Protein AF-A0A2E5WZL3-F1 (afdb_monomer)

Sequence (261 aa):
MKILILALFLTTYTFAGRDGNGGNEIALRFTQIAANSLNFLSSPGKNPTNIDLEKLEEAIQKTQVYVVGYKLCADDSDRECPDEAGFVAKNYPLKGEILINEGKWQKLSLEDKIRIVLHEYFGIIGLEEGKYNLSSNIIIALEHKEGEQYACQLSLIKNSYPTRVLGSEGFIVHNSSVKSMGKSSQIENSNYDVVFRMVTAKNYLRGTVEISEVDRDLPFLYVKSKKEILFENVTFFNGEPIGVKVFKKDDKLLQISCVHI

Mean predicted aligned error: 16.91 Å

Radius of gyration: 27.7 Å; Cα contacts (8 Å, |Δi|>4): 470; chains: 1; bounding box: 99×39×74 Å

Secondary structure (DSSP, 8-state):
---------------TT---TTT-HHHHHHHHHHHHHHHHHTSTT--TT---HHHHHHHHHHPEEEEESS-B-SSTT-S---TTTSBSEEEEGGGTEEEEEHHHHTTS-HHHHHHHHHHHHHHHTTS--SS-HHHHHHHHHHHTTS--EEEEEEEEEE-SSSPEEEEEEEEEEETTS-EEEEEEEEPTTSS-EEEEEEEEETTEEEEEEEEEEEESSSSS-EEEEEEEEEEEEEEEEESS--EEEEEEETTEEEEEEEEE-

Solvent-accessible surface area (backbone atoms only — not comparable to full-atom values): 14780 Å² total; per-residue (Å²): 137,84,84,80,81,78,78,77,79,77,76,77,78,74,74,87,71,66,47,36,66,88,77,30,70,66,31,39,50,48,55,48,51,44,53,55,50,48,59,50,36,71,36,91,93,48,49,93,75,73,67,63,59,67,60,50,50,50,48,65,73,64,41,46,34,29,45,35,93,59,69,42,35,89,50,87,86,45,75,75,63,55,85,86,65,34,42,46,59,51,60,38,57,96,74,36,35,34,43,31,21,50,80,55,51,73,74,48,54,73,66,57,49,51,31,50,42,43,35,38,55,29,36,54,72,70,75,36,75,102,55,71,63,66,27,48,53,49,43,56,56,52,50,61,56,44,39,61,30,20,50,31,38,40,36,38,30,38,67,46,92,79,70,41,78,49,26,62,52,76,49,78,45,43,51,56,45,78,43,79,47,71,50,73,21,69,26,85,99,52,84,36,22,37,34,40,39,34,41,36,29,66,46,29,36,33,30,32,36,30,40,25,28,63,46,80,92,49,100,53,91,40,74,77,45,82,74,45,80,77,41,77,74,40,72,75,25,87,34,76,66,66,49,76,46,78,46,79,56,93,55,34,33,42,37,40,40,22,40,81,99

Nearest PDB structures (foldseek):
  4qhi-assembly1_B  TM=6.688E-01  e=1.618E-02  Methanocaldococcus jannaschii DSM 2661
  7uig-assembly1_n  TM=7.016E-01  e=8.568E-01  Saccharomyces cerevisiae
  7uio-assembly1_Bn  TM=3.968E-01  e=8.089E-01  Saccharomyces cerevisiae S288C
  6g90-assembly1_P  TM=2.853E-01  e=3.408E+00  Saccharomyces cerevisiae
  5zwo-assembly1_3  TM=2.328E-01  e=3.408E+00  Saccharomyces cerevisiae S288C

Foldseek 3Di:
DDDDPPPPPPPPPPPPFWDKCPPDPLNVVLLVLLVVLLVQCPPPPLVPDPPPSVLLVVLSVQAIETEGQFFAAPDPVDRPPDPVRGDQKAADLVVSYIYGHPVVQVPDDPLVSSQVSVQRSCVNVVNHDDDSDVSVVSSVSVVVVLDLKKWKKKWKWQQDVVIDTQFMDIDIDGLADFDWDWDWGHGPPDQWTFIWIWTHYNQWIWTWTFIFRFDPVDPGTHGPGTDGTDGHGDTCTRGPQAAKDWDDDDRMIMIMHIDGD

Structure (mmCIF, N/CA/C/O backbone):
data_AF-A0A2E5WZL3-F1
#
_entry.id   AF-A0A2E5WZL3-F1
#
loop_
_atom_site.group_PDB
_atom_site.id
_atom_site.type_symbol
_atom_site.label_atom_id
_atom_site.label_alt_id
_atom_site.label_comp_id
_atom_site.label_asym_id
_atom_site.label_entity_id
_atom_site.label_seq_id
_atom_site.pdbx_PDB_ins_code
_atom_site.Cartn_x
_atom_site.Cartn_y
_atom_site.Cartn_z
_atom_site.occupancy
_atom_site.B_iso_or_equiv
_atom_site.auth_seq_id
_atom_site.auth_comp_id
_atom_site.auth_asym_id
_atom_site.auth_atom_id
_atom_site.pdbx_PDB_model_num
ATOM 1 N N . MET A 1 1 ? 71.647 7.894 -15.310 1.00 40.38 1 MET A N 1
ATOM 2 C CA . MET A 1 1 ? 70.547 7.227 -16.035 1.00 40.38 1 MET A CA 1
ATOM 3 C C . MET A 1 1 ? 69.255 7.523 -15.276 1.00 40.38 1 MET A C 1
ATOM 5 O O . MET A 1 1 ? 69.057 6.965 -14.208 1.00 40.38 1 MET A O 1
ATOM 9 N N . LYS A 1 2 ? 68.474 8.523 -15.710 1.00 36.19 2 LYS A N 1
ATOM 10 C CA . LYS A 1 2 ? 67.237 8.952 -15.029 1.00 36.19 2 LYS A CA 1
ATOM 11 C C . LYS A 1 2 ? 66.064 8.190 -15.647 1.00 36.19 2 LYS A C 1
ATOM 13 O O . LYS A 1 2 ? 65.766 8.400 -16.817 1.00 36.19 2 LYS A O 1
ATOM 18 N N . ILE A 1 3 ? 65.449 7.292 -14.883 1.00 46.50 3 ILE A N 1
ATOM 19 C CA . ILE A 1 3 ? 64.230 6.587 -15.291 1.00 46.50 3 ILE A CA 1
ATOM 20 C C . ILE A 1 3 ? 63.066 7.560 -15.093 1.00 46.50 3 ILE A C 1
ATOM 22 O O . ILE A 1 3 ? 62.735 7.924 -13.967 1.00 46.50 3 ILE A O 1
ATOM 26 N N . LEU A 1 4 ? 62.501 8.031 -16.203 1.00 44.09 4 LEU A N 1
ATOM 27 C CA . LEU A 1 4 ? 61.291 8.843 -16.231 1.00 44.09 4 LEU A CA 1
ATOM 28 C C . LEU A 1 4 ? 60.096 7.882 -16.133 1.00 44.09 4 LEU A C 1
ATOM 30 O O . LEU A 1 4 ? 59.777 7.190 -17.096 1.00 44.09 4 LEU A O 1
ATOM 34 N N . ILE A 1 5 ? 59.474 7.791 -14.958 1.00 53.31 5 ILE A N 1
ATOM 35 C CA . ILE A 1 5 ? 58.238 7.022 -14.773 1.00 53.31 5 ILE A CA 1
ATOM 36 C C . ILE A 1 5 ? 57.095 7.877 -15.326 1.00 53.31 5 ILE A C 1
ATOM 38 O O . ILE A 1 5 ? 56.650 8.832 -14.692 1.00 53.31 5 ILE A O 1
ATOM 42 N N . LEU A 1 6 ? 56.664 7.555 -16.545 1.00 43.97 6 LEU A N 1
ATOM 43 C CA . LEU A 1 6 ? 55.480 8.128 -17.172 1.00 43.97 6 LEU A CA 1
ATOM 44 C C . LEU A 1 6 ? 54.245 7.540 -16.472 1.00 43.97 6 LEU A C 1
ATOM 46 O O . LEU A 1 6 ? 53.806 6.436 -16.787 1.00 43.97 6 LEU A O 1
ATOM 50 N N . ALA A 1 7 ? 53.715 8.255 -15.482 1.00 50.75 7 ALA A N 1
ATOM 51 C CA . ALA A 1 7 ? 52.438 7.917 -14.871 1.00 50.75 7 ALA A CA 1
ATOM 52 C C . ALA A 1 7 ? 51.322 8.178 -15.895 1.00 50.75 7 ALA A C 1
ATOM 54 O O . ALA A 1 7 ? 50.900 9.319 -16.090 1.00 50.75 7 ALA A O 1
ATOM 55 N N . LEU A 1 8 ? 50.858 7.121 -16.569 1.00 41.38 8 LEU A N 1
ATOM 56 C CA . LEU A 1 8 ? 49.571 7.142 -17.254 1.00 41.38 8 LEU A CA 1
ATOM 57 C C . LEU A 1 8 ? 48.490 7.340 -16.186 1.00 41.38 8 LEU A C 1
ATOM 59 O O . LEU A 1 8 ? 48.068 6.393 -15.523 1.00 41.38 8 LEU A O 1
ATOM 63 N N . PHE A 1 9 ? 48.037 8.579 -16.023 1.00 39.81 9 PHE A N 1
ATOM 64 C CA . PHE A 1 9 ? 46.734 8.844 -15.436 1.00 39.81 9 PHE A CA 1
ATOM 65 C C . PHE A 1 9 ? 45.688 8.289 -16.404 1.00 39.81 9 PHE A C 1
ATOM 67 O O . PHE A 1 9 ? 45.295 8.945 -17.365 1.00 39.81 9 PHE A O 1
ATOM 74 N N . LEU A 1 10 ? 45.272 7.043 -16.172 1.00 37.03 10 LEU A N 1
ATOM 75 C CA . LEU A 1 10 ? 44.036 6.509 -16.726 1.00 37.03 10 LEU A CA 1
ATOM 76 C C . LEU A 1 10 ? 42.897 7.323 -16.111 1.00 37.03 10 LEU A C 1
ATOM 78 O O . LEU A 1 10 ? 42.416 7.029 -15.020 1.00 37.03 10 LEU A O 1
ATOM 82 N N . THR A 1 11 ? 42.502 8.395 -16.793 1.00 39.25 11 THR A N 1
ATOM 83 C CA . THR A 1 11 ? 41.263 9.104 -16.502 1.00 39.25 11 THR A CA 1
ATOM 84 C C . THR A 1 11 ? 40.119 8.144 -16.792 1.00 39.25 11 THR A C 1
ATOM 86 O O . THR A 1 11 ? 39.722 7.953 -17.942 1.00 39.25 11 THR A O 1
ATOM 89 N N . THR A 1 12 ? 39.600 7.494 -15.754 1.00 37.25 12 THR A N 1
ATOM 90 C CA . THR A 1 12 ? 38.301 6.837 -15.829 1.00 37.25 12 THR A CA 1
ATOM 91 C C . THR A 1 12 ? 37.271 7.940 -16.030 1.00 37.25 12 THR A C 1
ATOM 93 O O . THR A 1 12 ? 36.942 8.663 -15.092 1.00 37.25 12 THR A O 1
ATOM 96 N N . TYR A 1 13 ? 36.803 8.117 -17.264 1.00 38.44 13 TYR A N 1
ATOM 97 C CA . TYR A 1 13 ? 35.616 8.914 -17.537 1.00 38.44 13 TYR A CA 1
ATOM 98 C C . TYR A 1 13 ? 34.439 8.225 -16.843 1.00 38.44 13 TYR A C 1
ATOM 100 O O . TYR A 1 13 ? 33.899 7.241 -17.345 1.00 38.44 13 TYR A O 1
ATOM 108 N N . THR A 1 14 ? 34.059 8.705 -15.663 1.00 33.84 14 THR A N 1
ATOM 109 C CA . THR A 1 14 ? 32.753 8.392 -15.096 1.00 33.84 14 THR A CA 1
ATOM 110 C C . THR A 1 14 ? 31.726 9.155 -15.926 1.00 33.84 14 THR A C 1
ATOM 112 O O . THR A 1 14 ? 31.612 10.377 -15.847 1.00 33.84 14 THR A O 1
ATOM 115 N N . PHE A 1 15 ? 31.001 8.442 -16.789 1.00 39.44 15 PHE A N 1
ATOM 116 C CA . PHE A 1 15 ? 29.788 8.975 -17.401 1.00 39.44 15 PHE A CA 1
ATOM 117 C C . PHE A 1 15 ? 28.762 9.182 -16.281 1.00 39.44 15 PHE A C 1
ATOM 119 O O . PHE A 1 15 ? 28.063 8.253 -15.885 1.00 39.44 15 PHE A O 1
ATOM 126 N N . ALA A 1 16 ? 28.695 10.399 -15.743 1.00 40.66 16 ALA A N 1
ATOM 127 C CA . ALA A 1 16 ? 27.576 10.834 -14.921 1.00 40.66 16 ALA A CA 1
ATOM 128 C C . ALA A 1 16 ? 26.321 10.818 -15.808 1.00 40.66 16 ALA A C 1
ATOM 130 O O . ALA A 1 16 ? 26.173 11.667 -16.687 1.00 40.66 16 ALA A O 1
ATOM 131 N N . GLY A 1 17 ? 25.460 9.809 -15.653 1.00 40.22 17 GLY A N 1
ATOM 132 C CA . GLY A 1 17 ? 24.224 9.731 -16.439 1.00 40.22 17 GLY A CA 1
ATOM 133 C C . GLY A 1 17 ? 23.535 8.372 -16.548 1.00 40.22 17 GLY A C 1
ATOM 134 O O . GLY A 1 17 ? 22.462 8.316 -17.142 1.00 40.22 17 GLY A O 1
ATOM 135 N N . ARG A 1 18 ? 24.098 7.284 -16.010 1.00 44.09 18 ARG A N 1
ATOM 136 C CA . ARG A 1 18 ? 23.421 5.977 -15.956 1.00 44.09 18 ARG A CA 1
ATOM 137 C C . ARG A 1 18 ? 23.767 5.248 -14.662 1.00 44.09 18 ARG A C 1
ATOM 139 O O . ARG A 1 18 ? 24.598 4.344 -14.655 1.00 44.09 18 ARG A O 1
ATOM 146 N N . ASP A 1 19 ? 23.094 5.618 -13.581 1.00 48.12 19 ASP A N 1
ATOM 147 C CA . ASP A 1 19 ? 23.117 4.800 -12.372 1.00 48.12 19 ASP A CA 1
ATOM 148 C C . ASP A 1 19 ? 22.070 3.691 -12.525 1.00 48.12 19 ASP A C 1
ATOM 150 O O . ASP A 1 19 ? 20.868 3.950 -12.612 1.00 48.12 19 ASP A O 1
ATOM 154 N N . GLY A 1 20 ? 22.549 2.452 -12.650 1.00 50.09 20 GLY A N 1
ATOM 155 C CA . GLY A 1 20 ? 21.712 1.252 -12.668 1.00 50.09 20 GLY A CA 1
ATOM 156 C C . GLY A 1 20 ? 21.352 0.756 -11.261 1.00 50.09 20 GLY A C 1
ATOM 157 O O . GLY A 1 20 ? 21.622 1.418 -10.253 1.00 50.09 20 GLY A O 1
ATOM 158 N N . ASN A 1 21 ? 20.818 -0.469 -11.193 1.00 47.19 21 ASN A N 1
ATOM 159 C CA . ASN A 1 21 ? 20.310 -1.153 -9.988 1.00 47.19 21 ASN A CA 1
ATOM 160 C C . ASN A 1 21 ? 21.272 -1.230 -8.771 1.00 47.19 21 ASN A C 1
ATOM 162 O O . ASN A 1 21 ? 20.843 -1.626 -7.691 1.00 47.19 21 ASN A O 1
ATOM 166 N N . GLY A 1 22 ? 22.553 -0.865 -8.911 1.00 46.72 22 GLY A N 1
ATOM 167 C CA . GLY A 1 22 ? 23.574 -0.945 -7.854 1.00 46.72 22 GLY A CA 1
ATOM 168 C C . GLY A 1 22 ? 23.933 0.366 -7.139 1.00 46.72 22 GLY A C 1
ATOM 169 O O . GLY A 1 22 ? 24.765 0.326 -6.237 1.00 46.72 22 GLY A O 1
ATOM 170 N N . GLY A 1 23 ? 23.353 1.513 -7.516 1.00 58.97 23 GLY A N 1
ATOM 171 C CA . GLY A 1 23 ? 23.739 2.814 -6.935 1.00 58.97 23 GLY A CA 1
ATOM 172 C C . GLY A 1 23 ? 22.645 3.879 -6.844 1.00 58.97 23 GLY A C 1
ATOM 173 O O . GLY A 1 23 ? 22.880 4.922 -6.242 1.00 58.97 23 GLY A O 1
ATOM 174 N N . ASN A 1 24 ? 21.453 3.629 -7.398 1.00 76.88 24 ASN A N 1
ATOM 175 C CA . ASN A 1 24 ? 20.358 4.598 -7.416 1.00 76.88 24 ASN A CA 1
ATOM 176 C C . ASN A 1 24 ? 19.141 4.112 -6.610 1.00 76.88 24 ASN A C 1
ATOM 178 O O . ASN A 1 24 ? 18.578 3.053 -6.894 1.00 76.88 24 ASN A O 1
ATOM 182 N N . GLU A 1 25 ? 18.706 4.908 -5.627 1.00 74.31 25 GLU A N 1
ATOM 183 C CA . GLU A 1 25 ? 17.570 4.590 -4.749 1.00 74.31 25 GLU A CA 1
ATOM 184 C C . GLU A 1 25 ? 16.252 4.412 -5.521 1.00 74.31 25 GLU A C 1
ATOM 186 O O . GLU A 1 25 ? 15.458 3.529 -5.193 1.00 74.31 25 GLU A O 1
ATOM 191 N N . ILE A 1 26 ? 16.019 5.203 -6.575 1.00 79.06 26 ILE A N 1
ATOM 192 C CA . ILE A 1 26 ? 14.799 5.121 -7.388 1.00 79.06 26 ILE A CA 1
ATOM 193 C C . ILE A 1 26 ? 14.770 3.810 -8.172 1.00 79.06 26 ILE A C 1
ATOM 195 O O . ILE A 1 26 ? 13.750 3.124 -8.142 1.00 79.06 26 ILE A O 1
ATOM 199 N N . ALA A 1 27 ? 15.879 3.428 -8.815 1.00 75.25 27 ALA A N 1
ATOM 200 C CA . ALA A 1 27 ? 15.974 2.152 -9.529 1.00 75.25 27 ALA A CA 1
ATOM 201 C C . ALA A 1 27 ? 15.776 0.962 -8.575 1.00 75.25 27 ALA A C 1
ATOM 203 O O . ALA A 1 27 ? 14.971 0.071 -8.848 1.00 75.25 27 ALA A O 1
ATOM 204 N N . LEU A 1 28 ? 16.425 0.994 -7.403 1.00 70.94 28 LEU A N 1
ATOM 205 C CA . LEU A 1 28 ? 16.250 -0.029 -6.371 1.00 70.94 28 LEU A CA 1
ATOM 206 C C . LEU A 1 28 ? 14.789 -0.124 -5.917 1.00 70.94 28 LEU A C 1
ATOM 208 O O . LEU A 1 28 ? 14.229 -1.218 -5.821 1.00 70.94 28 LEU A O 1
ATOM 212 N N . ARG A 1 29 ? 14.151 1.022 -5.654 1.00 74.56 29 ARG A N 1
ATOM 213 C CA . ARG A 1 29 ? 12.756 1.069 -5.217 1.00 74.56 29 ARG A CA 1
ATOM 214 C C . ARG A 1 29 ? 11.801 0.565 -6.296 1.00 74.56 29 ARG A C 1
ATOM 216 O O . ARG A 1 29 ? 10.845 -0.129 -5.960 1.00 74.56 29 ARG A O 1
ATOM 223 N N . PHE A 1 30 ? 12.058 0.885 -7.561 1.00 84.12 30 PHE A N 1
ATOM 224 C CA . PHE A 1 30 ? 11.284 0.411 -8.708 1.00 84.12 30 PHE A CA 1
ATOM 225 C C . PHE A 1 30 ? 11.308 -1.122 -8.788 1.00 84.12 30 PHE A C 1
ATOM 227 O O . PHE A 1 30 ? 10.259 -1.766 -8.803 1.00 84.12 30 PHE A O 1
ATOM 234 N N . THR A 1 31 ? 12.500 -1.718 -8.718 1.00 80.75 31 THR A N 1
ATOM 235 C CA . THR A 1 31 ? 12.687 -3.178 -8.728 1.00 80.75 31 THR A CA 1
ATOM 236 C C . THR A 1 31 ? 12.082 -3.841 -7.486 1.00 80.75 31 THR A C 1
ATOM 238 O O . THR A 1 31 ? 11.450 -4.893 -7.582 1.00 80.75 31 THR A O 1
ATOM 241 N N . GLN A 1 32 ? 12.177 -3.200 -6.315 1.00 78.62 32 GLN A N 1
ATOM 242 C CA . GLN A 1 32 ? 11.554 -3.700 -5.087 1.00 78.62 32 GLN A CA 1
ATOM 243 C C . GLN A 1 32 ? 10.020 -3.726 -5.174 1.00 78.62 32 GLN A C 1
ATOM 245 O O . GLN A 1 32 ? 9.393 -4.675 -4.700 1.00 78.62 32 GLN A O 1
ATOM 250 N N . ILE A 1 33 ? 9.400 -2.702 -5.771 1.00 80.88 33 ILE A N 1
ATOM 251 C CA . ILE A 1 33 ? 7.950 -2.680 -6.004 1.00 80.88 33 ILE A CA 1
ATOM 252 C C . ILE A 1 33 ? 7.539 -3.849 -6.908 1.00 80.88 33 ILE A C 1
ATOM 254 O O . ILE A 1 33 ? 6.555 -4.529 -6.606 1.00 80.88 33 ILE A O 1
ATOM 258 N N . ALA A 1 34 ? 8.308 -4.128 -7.963 1.00 81.62 34 ALA A N 1
ATOM 259 C CA . ALA A 1 34 ? 8.036 -5.241 -8.867 1.00 81.62 34 ALA A CA 1
ATOM 260 C C . ALA A 1 34 ? 8.121 -6.595 -8.147 1.00 81.62 34 ALA A C 1
ATOM 262 O O . ALA A 1 34 ? 7.176 -7.379 -8.206 1.00 81.62 34 ALA A O 1
ATOM 263 N N . ALA A 1 35 ? 9.191 -6.831 -7.381 1.00 77.19 35 ALA A N 1
ATOM 264 C CA . ALA A 1 35 ? 9.373 -8.062 -6.609 1.00 77.19 35 ALA A CA 1
ATOM 265 C C . ALA A 1 35 ? 8.254 -8.280 -5.574 1.00 77.19 35 ALA A C 1
ATOM 267 O O . ALA A 1 35 ? 7.714 -9.378 -5.442 1.00 77.19 35 ALA A O 1
ATOM 268 N N . ASN A 1 36 ? 7.849 -7.220 -4.869 1.00 78.00 36 ASN A N 1
ATOM 269 C CA . ASN A 1 36 ? 6.732 -7.293 -3.927 1.00 78.00 36 ASN A CA 1
ATOM 270 C C . ASN A 1 36 ? 5.407 -7.618 -4.631 1.00 78.00 36 ASN A C 1
ATOM 272 O O . ASN A 1 36 ? 4.592 -8.369 -4.093 1.00 78.00 36 ASN A O 1
ATOM 276 N N . SER A 1 37 ? 5.200 -7.072 -5.829 1.00 78.94 37 SER A N 1
ATOM 277 C CA . SER A 1 37 ? 3.994 -7.326 -6.616 1.00 78.94 37 SER A CA 1
ATOM 278 C C . SER A 1 37 ? 3.967 -8.755 -7.164 1.00 78.94 37 SER A C 1
ATOM 280 O O . SER A 1 37 ? 2.929 -9.406 -7.094 1.00 78.94 37 SER A O 1
ATOM 282 N N . LEU A 1 38 ? 5.107 -9.286 -7.617 1.00 82.44 38 LEU A N 1
ATOM 283 C CA . LEU A 1 38 ? 5.250 -10.695 -7.992 1.00 82.44 38 LEU A CA 1
ATOM 284 C C . LEU A 1 38 ? 4.900 -11.617 -6.817 1.00 82.44 38 LEU A C 1
ATOM 286 O O . LEU A 1 38 ? 4.053 -12.490 -6.967 1.00 82.44 38 LEU A O 1
ATOM 290 N N . ASN A 1 39 ? 5.470 -11.379 -5.631 1.00 79.00 39 ASN A N 1
ATOM 291 C CA . ASN A 1 39 ? 5.159 -12.166 -4.430 1.00 79.00 39 ASN A CA 1
ATOM 292 C C . ASN A 1 39 ? 3.655 -12.182 -4.114 1.00 79.00 39 ASN A C 1
ATOM 294 O O . ASN A 1 39 ? 3.101 -13.209 -3.710 1.00 79.00 39 ASN A O 1
ATOM 298 N N . PHE A 1 40 ? 2.977 -11.049 -4.311 1.00 77.06 40 PHE A N 1
ATOM 299 C CA . PHE A 1 40 ? 1.527 -10.977 -4.173 1.00 77.06 40 PHE A CA 1
ATOM 300 C C . PHE A 1 40 ? 0.806 -11.835 -5.221 1.00 77.06 40 PHE A C 1
ATOM 302 O O . PHE A 1 40 ? -0.056 -12.629 -4.846 1.00 77.06 40 PHE A O 1
ATOM 309 N N . LEU A 1 41 ? 1.160 -11.709 -6.502 1.00 79.50 41 LEU A N 1
ATOM 310 C CA . LEU A 1 41 ? 0.524 -12.446 -7.601 1.00 79.50 41 LEU A CA 1
ATOM 311 C C . LEU A 1 41 ? 0.754 -13.963 -7.506 1.00 79.50 41 LEU A C 1
ATOM 313 O O . LEU A 1 41 ? -0.133 -14.735 -7.864 1.00 79.50 41 LEU A O 1
ATOM 317 N N . SER A 1 42 ? 1.897 -14.388 -6.961 1.00 80.62 42 SER A N 1
ATOM 318 C CA . SER A 1 42 ? 2.229 -15.795 -6.694 1.00 80.62 42 SER A CA 1
ATOM 319 C C . SER A 1 42 ? 1.418 -16.421 -5.559 1.00 80.62 42 SER A C 1
ATOM 321 O O . SER A 1 42 ? 1.440 -17.638 -5.381 1.00 80.62 42 SER A O 1
ATOM 323 N N . SER A 1 43 ? 0.684 -15.621 -4.780 1.00 77.75 43 SER A N 1
ATOM 324 C CA . SER A 1 43 ? -0.183 -16.149 -3.728 1.00 77.75 43 SER A CA 1
ATOM 325 C C . SER A 1 43 ? -1.421 -16.849 -4.323 1.00 77.75 43 SER A C 1
ATOM 327 O O . SER A 1 43 ? -1.993 -16.359 -5.303 1.00 77.75 43 SER A O 1
ATOM 329 N N . PRO A 1 44 ? -1.908 -17.955 -3.722 1.00 74.50 44 PRO A N 1
ATOM 330 C CA . PRO A 1 44 ? -3.085 -18.669 -4.216 1.00 74.50 44 PRO A CA 1
ATOM 331 C C . PRO A 1 44 ? -4.294 -17.749 -4.439 1.00 74.50 44 PRO A C 1
ATOM 333 O O . PRO A 1 44 ? -4.678 -16.979 -3.557 1.00 74.50 44 PRO A O 1
ATOM 336 N N . GLY A 1 45 ? -4.892 -17.821 -5.633 1.00 70.38 45 GLY A N 1
ATOM 337 C CA . GLY A 1 45 ? -6.071 -17.030 -6.006 1.00 70.38 45 GLY A CA 1
ATOM 338 C C . GLY A 1 45 ? -5.816 -15.534 -6.234 1.00 70.38 45 GLY A C 1
ATOM 339 O O . GLY A 1 45 ? -6.778 -14.774 -6.328 1.00 70.38 45 GLY A O 1
ATOM 340 N N . LYS A 1 46 ? -4.551 -15.090 -6.304 1.00 72.12 46 LYS A N 1
ATOM 341 C CA . LYS A 1 46 ? -4.177 -13.676 -6.508 1.00 72.12 46 LYS A CA 1
ATOM 342 C C . LYS A 1 46 ? -3.617 -13.359 -7.890 1.00 72.12 46 LYS A C 1
ATOM 344 O O . LYS A 1 46 ? -3.315 -12.201 -8.146 1.00 72.12 46 LYS A O 1
ATOM 349 N N . ASN A 1 47 ? -3.540 -14.340 -8.783 1.00 77.12 47 ASN A N 1
ATOM 350 C CA . ASN A 1 47 ? -3.220 -14.142 -10.192 1.00 77.12 47 ASN A CA 1
ATOM 351 C C . ASN A 1 47 ? -4.530 -14.020 -11.003 1.00 77.12 47 ASN A C 1
ATOM 353 O O . ASN A 1 47 ? -5.089 -15.047 -11.391 1.00 77.12 47 ASN A O 1
ATOM 357 N N . PRO A 1 48 ? -5.068 -12.803 -11.225 1.00 64.75 48 PRO A N 1
ATOM 358 C CA . PRO A 1 48 ? -6.414 -12.616 -11.775 1.00 64.75 48 PRO A CA 1
ATOM 359 C C . PRO A 1 48 ? -6.551 -13.038 -13.245 1.00 64.75 48 PRO A C 1
ATOM 361 O O . PRO A 1 48 ? -7.669 -13.164 -13.738 1.00 64.75 48 PRO A O 1
ATOM 364 N N . THR A 1 49 ? -5.437 -13.244 -13.950 1.00 65.00 49 THR A N 1
ATOM 365 C CA . THR A 1 49 ? -5.405 -13.389 -15.414 1.00 65.00 49 THR A CA 1
ATOM 366 C C . THR A 1 49 ? -4.504 -14.522 -15.906 1.00 65.00 49 THR A C 1
ATOM 368 O O . THR A 1 49 ? -4.199 -14.569 -17.094 1.00 65.00 49 THR A O 1
ATOM 371 N N . ASN A 1 50 ? -4.088 -15.450 -15.033 1.00 69.38 50 ASN A N 1
ATOM 372 C CA . ASN A 1 50 ? -3.080 -16.471 -15.362 1.00 69.38 50 ASN A CA 1
ATOM 373 C C . ASN A 1 50 ? -1.823 -15.854 -16.000 1.00 69.38 50 ASN A C 1
ATOM 375 O O . ASN A 1 50 ? -1.288 -16.364 -16.982 1.00 69.38 50 ASN A O 1
ATOM 379 N N . ILE A 1 51 ? -1.366 -14.736 -15.433 1.00 83.00 51 ILE A N 1
ATOM 380 C CA . ILE A 1 51 ? -0.069 -14.140 -15.747 1.00 83.00 51 ILE A CA 1
ATOM 381 C C . ILE A 1 51 ? 0.985 -15.237 -15.617 1.00 83.00 51 ILE A C 1
ATOM 383 O O . ILE A 1 51 ? 0.991 -15.973 -14.628 1.00 83.00 51 ILE A O 1
ATOM 387 N N . ASP A 1 52 ? 1.860 -15.339 -16.611 1.00 89.56 52 ASP A N 1
ATOM 388 C CA . ASP A 1 52 ? 3.017 -16.226 -16.573 1.00 89.56 52 ASP A CA 1
ATOM 389 C C . ASP A 1 52 ? 4.022 -15.670 -15.552 1.00 89.56 52 ASP A C 1
ATOM 391 O O . ASP A 1 52 ? 4.816 -14.774 -15.846 1.00 89.56 52 ASP A O 1
ATOM 395 N N . LEU A 1 53 ? 3.895 -16.129 -14.304 1.00 90.25 53 LEU A N 1
ATOM 396 C CA . LEU A 1 53 ? 4.663 -15.605 -13.175 1.00 90.25 53 LEU A CA 1
ATOM 397 C C . LEU A 1 53 ? 6.151 -15.938 -13.285 1.00 90.25 53 LEU A C 1
ATOM 399 O O . LEU A 1 53 ? 6.967 -15.163 -12.798 1.00 90.25 53 LEU A O 1
ATOM 403 N N . GLU A 1 54 ? 6.498 -17.035 -13.959 1.00 92.62 54 GLU A N 1
ATOM 404 C CA . GLU A 1 54 ? 7.888 -17.412 -14.221 1.00 92.62 54 GLU A CA 1
ATOM 405 C C . GLU A 1 54 ? 8.528 -16.424 -15.203 1.00 92.62 54 GLU A C 1
ATOM 407 O O . GLU A 1 54 ? 9.598 -15.884 -14.926 1.00 92.62 54 GLU A O 1
ATOM 412 N N . LYS A 1 55 ? 7.826 -16.073 -16.293 1.00 92.88 55 LYS A N 1
ATOM 413 C CA . LYS A 1 55 ? 8.290 -15.009 -17.200 1.00 92.88 55 LYS A CA 1
ATOM 414 C C . LYS A 1 55 ? 8.369 -13.646 -16.525 1.00 92.88 55 LYS A C 1
ATOM 416 O O . LYS A 1 55 ? 9.282 -12.876 -16.818 1.00 92.88 55 LYS A O 1
ATOM 421 N N . LEU A 1 56 ? 7.418 -13.321 -15.648 1.00 91.38 56 LEU A N 1
ATOM 422 C CA . LEU A 1 56 ? 7.444 -12.061 -14.906 1.00 91.38 56 LEU A CA 1
ATOM 423 C C . LEU A 1 56 ? 8.642 -12.003 -13.950 1.00 91.38 56 LEU A C 1
ATOM 425 O O . LEU A 1 56 ? 9.330 -10.986 -13.893 1.00 91.38 56 LEU A O 1
ATOM 429 N N . GLU A 1 57 ? 8.910 -13.089 -13.227 1.00 91.81 57 GLU A N 1
ATOM 430 C CA . GLU A 1 57 ? 10.088 -13.213 -12.369 1.00 91.81 57 GLU A CA 1
ATOM 431 C C . GLU A 1 57 ? 11.383 -13.068 -13.172 1.00 91.81 57 GLU A C 1
ATOM 433 O O . GLU A 1 57 ? 12.252 -12.272 -12.808 1.00 91.81 57 GLU A O 1
ATOM 438 N N . GLU A 1 58 ? 11.487 -13.770 -14.302 1.00 93.12 58 GLU A N 1
ATOM 439 C CA . GLU A 1 58 ? 12.634 -13.684 -15.202 1.00 93.12 58 GLU A CA 1
ATOM 440 C C . GLU A 1 58 ? 12.842 -12.251 -15.718 1.00 93.12 58 GLU A C 1
ATOM 442 O O . GLU A 1 58 ? 13.967 -11.740 -15.707 1.00 93.12 58 GLU A O 1
ATOM 447 N N . ALA A 1 59 ? 11.764 -11.569 -16.114 1.00 92.31 59 ALA A N 1
ATOM 448 C CA . ALA A 1 59 ? 11.812 -10.179 -16.551 1.00 92.31 59 ALA A CA 1
ATOM 449 C C . ALA A 1 59 ? 12.305 -9.245 -15.436 1.00 92.31 59 ALA A C 1
ATOM 451 O O . ALA A 1 59 ? 13.166 -8.404 -15.696 1.00 92.31 59 ALA A O 1
ATOM 452 N N . ILE A 1 60 ? 11.824 -9.413 -14.198 1.00 88.81 60 ILE A N 1
ATOM 453 C CA . ILE A 1 60 ? 12.266 -8.625 -13.033 1.00 88.81 60 ILE A CA 1
ATOM 454 C C . ILE A 1 60 ? 13.756 -8.833 -12.749 1.00 88.81 60 ILE A C 1
ATOM 456 O O . ILE A 1 60 ? 14.463 -7.875 -12.444 1.00 88.81 60 ILE A O 1
ATOM 460 N N . GLN A 1 61 ? 14.252 -10.065 -12.867 1.00 87.31 61 GLN A N 1
ATOM 461 C CA . GLN A 1 61 ? 15.656 -10.376 -12.593 1.00 87.31 61 GLN A CA 1
ATOM 462 C C . GLN A 1 61 ? 16.608 -9.873 -13.686 1.00 87.31 61 GLN A C 1
ATOM 464 O O . GLN A 1 61 ? 17.728 -9.455 -13.383 1.00 87.31 61 GLN A O 1
ATOM 469 N N . LYS A 1 62 ? 16.197 -9.942 -14.958 1.00 90.50 62 LYS A N 1
ATOM 470 C CA . LYS A 1 62 ? 17.083 -9.660 -16.100 1.00 90.50 62 LYS A CA 1
ATOM 471 C C . LYS A 1 62 ? 17.051 -8.207 -16.563 1.00 90.50 62 LYS A C 1
ATOM 473 O O . LYS A 1 62 ? 18.053 -7.729 -17.101 1.00 90.50 62 LYS A O 1
ATOM 478 N N . THR A 1 63 ? 15.939 -7.506 -16.357 1.00 92.19 63 THR A N 1
ATOM 479 C CA . THR A 1 63 ? 15.766 -6.132 -16.844 1.00 92.19 63 THR A CA 1
ATOM 480 C C . THR A 1 63 ? 16.620 -5.150 -16.049 1.00 92.19 63 THR A C 1
ATOM 482 O O . THR A 1 63 ? 16.584 -5.102 -14.819 1.00 92.19 63 THR A O 1
ATOM 485 N N . GLN A 1 64 ? 17.387 -4.325 -16.757 1.00 91.88 64 GLN A N 1
ATOM 486 C CA . GLN A 1 64 ? 18.169 -3.254 -16.154 1.00 91.88 64 GLN A CA 1
ATOM 487 C C . GLN A 1 64 ? 17.324 -1.990 -16.027 1.00 91.88 64 GLN A C 1
ATOM 489 O O . GLN A 1 64 ? 16.768 -1.496 -17.006 1.00 91.88 64 GLN A O 1
ATOM 494 N N . VAL A 1 65 ? 17.248 -1.446 -14.815 1.00 88.81 65 VAL A N 1
ATOM 495 C CA . VAL A 1 65 ? 16.507 -0.215 -14.535 1.00 88.81 65 VAL A CA 1
ATOM 496 C C . VAL A 1 65 ? 17.493 0.939 -14.400 1.00 88.81 65 VAL A C 1
ATOM 498 O O . VAL A 1 65 ? 18.421 0.872 -13.593 1.00 88.81 65 VAL A O 1
ATOM 501 N N . TYR A 1 66 ? 17.285 1.999 -15.180 1.00 89.38 66 TYR A N 1
ATOM 502 C CA . TYR A 1 66 ? 18.116 3.200 -15.177 1.00 89.38 66 TYR A CA 1
ATOM 503 C C . TYR A 1 66 ? 17.294 4.439 -14.862 1.00 89.38 66 TYR A C 1
ATOM 505 O O . TYR A 1 66 ? 16.158 4.590 -15.313 1.00 89.38 66 TYR A O 1
ATOM 513 N N . VAL A 1 67 ? 17.911 5.373 -14.149 1.00 87.12 67 VAL A N 1
ATOM 514 C CA . VAL A 1 67 ? 17.321 6.683 -13.875 1.00 87.12 67 VAL A CA 1
ATOM 515 C C . VAL A 1 67 ? 17.937 7.726 -14.788 1.00 87.12 67 VAL A C 1
ATOM 517 O O . VAL A 1 67 ? 19.151 7.760 -14.986 1.00 87.12 67 VAL A O 1
ATOM 520 N N . VAL A 1 68 ? 17.083 8.563 -15.366 1.00 88.88 68 VAL A N 1
ATOM 521 C CA . VAL A 1 68 ? 17.464 9.581 -16.338 1.00 88.88 68 VAL A CA 1
ATOM 522 C C . VAL A 1 68 ? 16.867 10.937 -15.972 1.00 88.88 68 VAL A C 1
ATOM 524 O O . VAL A 1 68 ? 15.750 11.037 -15.464 1.00 88.88 68 VAL A O 1
ATOM 527 N N . GLY A 1 69 ? 17.616 12.001 -16.264 1.00 84.88 69 GLY A N 1
ATOM 528 C CA . GLY A 1 69 ? 17.158 13.383 -16.082 1.00 84.88 69 GLY A CA 1
ATOM 529 C C . GLY A 1 69 ? 16.418 13.965 -17.293 1.00 84.88 69 GLY A C 1
ATOM 530 O O . GLY A 1 69 ? 15.870 15.059 -17.204 1.00 84.88 69 GLY A O 1
ATOM 531 N N . TYR A 1 70 ? 16.406 13.263 -18.430 1.00 84.06 70 TYR A N 1
ATOM 532 C CA . TYR A 1 70 ? 15.795 13.735 -19.676 1.00 84.06 70 TYR A CA 1
ATOM 533 C C . TYR A 1 70 ? 14.371 13.197 -19.876 1.00 84.06 70 TYR A C 1
ATOM 535 O O . TYR A 1 70 ? 13.940 12.250 -19.212 1.00 84.06 70 TYR A O 1
ATOM 543 N N . LYS A 1 71 ? 13.618 13.824 -20.788 1.00 85.94 71 LYS A N 1
ATOM 544 C CA . LYS A 1 71 ? 12.229 13.454 -21.085 1.00 85.94 71 LYS A CA 1
ATOM 545 C C . LYS A 1 71 ? 12.160 12.110 -21.808 1.00 85.94 71 LYS A C 1
ATOM 547 O O . LYS A 1 71 ? 12.919 11.865 -22.741 1.00 85.94 71 LYS A O 1
ATOM 552 N N . LEU A 1 72 ? 11.216 11.268 -21.399 1.00 87.56 72 LEU A N 1
ATOM 553 C CA . LEU A 1 72 ? 10.921 9.998 -22.057 1.00 87.56 72 LEU A CA 1
ATOM 554 C C . LEU A 1 72 ? 9.747 10.201 -23.015 1.00 87.56 72 LEU A C 1
ATOM 556 O O . LEU A 1 72 ? 8.597 10.140 -22.598 1.00 87.56 72 LEU A O 1
ATOM 560 N N . CYS A 1 73 ? 10.017 10.502 -24.279 1.00 85.19 73 CYS A N 1
ATOM 561 C CA . CYS A 1 73 ? 8.968 10.727 -25.274 1.00 85.19 73 CYS A CA 1
ATOM 562 C C . CYS A 1 73 ? 8.460 9.402 -25.873 1.00 85.19 73 CYS A C 1
ATOM 564 O O . CYS A 1 73 ? 9.093 8.351 -25.728 1.00 85.19 73 CYS A O 1
ATOM 566 N N . ALA A 1 74 ? 7.292 9.429 -26.523 1.00 81.06 74 ALA A N 1
ATOM 567 C CA . ALA A 1 74 ? 6.720 8.248 -27.183 1.00 81.06 74 ALA A CA 1
ATOM 568 C C . ALA A 1 74 ? 7.608 7.748 -28.319 1.00 81.06 74 ALA A C 1
ATOM 570 O O . ALA A 1 74 ? 7.953 6.566 -28.359 1.00 81.06 74 ALA A O 1
ATOM 571 N N . ASP A 1 75 ? 8.047 8.669 -29.167 1.00 80.94 75 ASP A N 1
ATOM 572 C CA . ASP A 1 75 ? 9.087 8.428 -30.153 1.00 80.94 75 ASP A CA 1
ATOM 573 C C . ASP A 1 75 ? 10.461 8.650 -29.505 1.00 80.94 75 ASP A C 1
ATOM 575 O O . ASP A 1 75 ? 10.696 9.683 -28.885 1.00 80.94 75 ASP A O 1
ATOM 579 N N . ASP A 1 76 ? 11.371 7.682 -29.631 1.00 77.31 76 ASP A N 1
ATOM 580 C CA . ASP A 1 76 ? 12.742 7.806 -29.114 1.00 77.31 76 ASP A CA 1
ATOM 581 C C . ASP A 1 76 ? 13.586 8.827 -29.894 1.00 77.31 76 ASP A C 1
ATOM 583 O O . ASP A 1 76 ? 14.634 9.271 -29.411 1.00 77.31 76 ASP A O 1
ATOM 587 N N . SER A 1 77 ? 13.164 9.168 -31.115 1.00 77.56 77 SER A N 1
ATOM 588 C CA . SER A 1 77 ? 13.810 10.184 -31.947 1.00 77.56 77 SER A CA 1
ATOM 589 C C . SER A 1 77 ? 13.388 11.609 -31.577 1.00 77.56 77 SER A C 1
ATOM 591 O O . SER A 1 77 ? 14.154 12.545 -31.815 1.00 77.56 77 SER A O 1
ATOM 593 N N . ASP A 1 78 ? 12.235 11.771 -30.921 1.00 76.62 78 ASP A N 1
ATOM 594 C CA . ASP A 1 78 ? 11.780 13.045 -30.374 1.00 76.62 78 ASP A CA 1
ATOM 595 C C . ASP A 1 78 ? 12.327 13.227 -28.953 1.00 76.62 78 ASP A C 1
ATOM 597 O O . ASP A 1 78 ? 11.974 12.504 -28.025 1.00 76.62 78 ASP A O 1
ATOM 601 N N . ARG A 1 79 ? 13.217 14.204 -28.766 1.00 69.81 79 ARG A N 1
ATOM 602 C CA . ARG A 1 79 ? 13.775 14.548 -27.445 1.00 69.81 79 ARG A CA 1
ATOM 603 C C . ARG A 1 79 ? 13.129 15.783 -26.822 1.00 69.81 79 ARG A C 1
ATOM 605 O O . ARG A 1 79 ? 13.471 16.136 -25.693 1.00 69.81 79 ARG A O 1
ATOM 612 N N . GLU A 1 80 ? 12.217 16.437 -27.537 1.00 76.69 80 GLU A N 1
ATOM 613 C CA . GLU A 1 80 ? 11.670 17.749 -27.183 1.00 76.69 80 GLU A CA 1
ATOM 614 C C . GLU A 1 80 ? 10.154 17.734 -26.972 1.00 76.69 80 GLU A C 1
ATOM 616 O O . GLU A 1 80 ? 9.537 18.798 -26.885 1.00 76.69 80 GLU A O 1
ATOM 621 N N . CYS A 1 81 ? 9.550 16.554 -26.804 1.00 78.62 81 CYS A N 1
ATOM 622 C CA . CYS A 1 81 ? 8.123 16.458 -26.524 1.00 78.62 81 CYS A CA 1
ATOM 623 C C . CYS A 1 81 ? 7.699 17.373 -25.348 1.00 78.62 81 CYS A C 1
ATOM 625 O O . CYS A 1 81 ? 8.481 17.606 -24.405 1.00 78.62 81 CYS A O 1
ATOM 627 N N . PRO A 1 82 ? 6.463 17.915 -25.379 1.00 74.44 82 PRO A N 1
ATOM 628 C CA . PRO A 1 82 ? 5.945 18.764 -24.311 1.00 74.44 82 PRO A CA 1
ATOM 629 C C . PRO A 1 82 ? 6.108 18.104 -22.939 1.00 74.44 82 PRO A C 1
ATOM 631 O O . PRO A 1 82 ? 5.972 16.886 -22.813 1.00 74.44 82 PRO A O 1
ATOM 634 N N . ASP A 1 83 ? 6.369 18.895 -21.892 1.00 61.69 83 ASP A N 1
ATOM 635 C CA . ASP A 1 83 ? 6.561 18.368 -20.527 1.00 61.69 83 ASP A CA 1
ATOM 636 C C . ASP A 1 83 ? 5.384 17.509 -20.060 1.00 61.69 83 ASP A C 1
ATOM 638 O O . ASP A 1 83 ? 5.559 16.573 -19.286 1.00 61.69 83 ASP A O 1
ATOM 642 N N . GLU A 1 84 ? 4.197 17.785 -20.579 1.00 63.19 84 GLU A N 1
ATOM 643 C CA . GLU A 1 84 ? 2.939 17.103 -20.280 1.00 63.19 84 GLU A CA 1
ATOM 644 C C . GLU A 1 84 ? 2.841 15.733 -20.974 1.00 63.19 84 GLU A C 1
ATOM 646 O O . GLU A 1 84 ? 2.162 14.838 -20.483 1.00 63.19 84 GLU A O 1
ATOM 651 N N . ALA A 1 85 ? 3.577 15.544 -22.075 1.00 63.62 85 ALA A N 1
ATOM 652 C CA . ALA A 1 85 ? 3.545 14.354 -22.927 1.00 63.62 85 ALA A CA 1
ATOM 653 C C . ALA A 1 85 ? 4.640 13.320 -22.607 1.00 63.62 85 ALA A C 1
ATOM 655 O O . ALA A 1 85 ? 4.544 12.175 -23.041 1.00 63.62 85 ALA A O 1
ATOM 656 N N . GLY A 1 86 ? 5.686 13.696 -21.863 1.00 78.50 86 GLY A N 1
ATOM 657 C CA . GLY A 1 86 ? 6.742 12.753 -21.480 1.00 78.50 86 GLY A CA 1
ATOM 658 C C . GLY A 1 86 ? 6.250 11.684 -20.493 1.00 78.50 86 GLY A C 1
ATOM 659 O O . GLY A 1 86 ? 5.527 11.990 -19.545 1.00 78.50 86 GLY A O 1
ATOM 660 N N . PHE A 1 87 ? 6.687 10.442 -20.642 1.00 86.62 87 PHE A N 1
ATOM 661 C CA . PHE A 1 87 ? 6.387 9.371 -19.700 1.00 86.62 87 PHE A CA 1
ATOM 662 C C . PHE A 1 87 ? 7.208 9.484 -18.411 1.00 86.62 87 PHE A C 1
ATOM 664 O O . PHE A 1 87 ? 8.283 10.089 -18.370 1.00 86.62 87 PHE A O 1
ATOM 671 N N . VAL A 1 88 ? 6.679 8.902 -17.334 1.00 90.38 88 VAL A N 1
ATOM 672 C CA . VAL A 1 88 ? 7.406 8.745 -16.065 1.00 90.38 88 VAL A CA 1
ATOM 673 C C . VAL A 1 88 ? 8.449 7.643 -16.195 1.00 90.38 88 VAL A C 1
ATOM 675 O O . VAL A 1 88 ? 9.576 7.814 -15.744 1.00 90.38 88 VAL A O 1
ATOM 678 N N . ALA A 1 89 ? 8.068 6.522 -16.796 1.00 92.81 89 ALA A N 1
ATOM 679 C CA . ALA A 1 89 ? 8.952 5.419 -17.108 1.00 92.81 89 ALA A CA 1
ATOM 680 C C . ALA A 1 89 ? 8.656 4.922 -18.524 1.00 92.81 89 ALA A C 1
ATOM 682 O O . ALA A 1 89 ? 7.600 5.224 -19.078 1.00 92.81 89 ALA A O 1
ATOM 683 N N . LYS A 1 90 ? 9.624 4.235 -19.127 1.00 91.62 90 LYS A N 1
ATOM 684 C CA . LYS A 1 90 ? 9.477 3.625 -20.447 1.00 91.62 90 LYS A CA 1
ATOM 685 C C . LYS A 1 90 ? 10.331 2.370 -20.535 1.00 91.62 90 LYS A C 1
ATOM 687 O O . LYS A 1 90 ? 11.545 2.422 -20.310 1.00 91.62 90 LYS A O 1
ATOM 692 N N . ASN A 1 91 ? 9.695 1.258 -20.865 1.00 92.25 91 ASN A N 1
ATOM 693 C CA . ASN A 1 91 ? 10.342 -0.017 -21.117 1.00 92.25 91 ASN A CA 1
ATOM 694 C C . ASN A 1 91 ? 10.876 -0.119 -22.555 1.00 92.25 91 ASN A C 1
ATOM 696 O O . ASN A 1 91 ? 10.339 0.460 -23.500 1.00 92.25 91 ASN A O 1
ATOM 700 N N . TYR A 1 92 ? 11.957 -0.878 -22.704 1.00 91.19 92 TYR A N 1
ATOM 701 C CA . TYR A 1 92 ? 12.612 -1.208 -23.964 1.00 91.19 92 TYR A CA 1
ATOM 702 C C . TYR A 1 92 ? 12.816 -2.728 -24.024 1.00 91.19 92 TYR A C 1
ATOM 704 O O . TYR A 1 92 ? 13.922 -3.203 -23.740 1.00 91.19 92 TYR A O 1
ATOM 712 N N . PRO A 1 93 ? 11.786 -3.512 -24.402 1.00 89.69 93 PRO A N 1
ATOM 713 C CA . PRO A 1 93 ? 11.808 -4.973 -24.288 1.00 89.69 93 PRO A CA 1
ATOM 714 C C . PRO A 1 93 ? 12.989 -5.625 -25.008 1.00 89.69 93 PRO A C 1
ATOM 716 O O . PRO A 1 93 ? 13.692 -6.447 -24.431 1.00 89.69 93 PRO A O 1
ATOM 719 N N . LEU A 1 94 ? 13.293 -5.176 -26.233 1.00 88.38 94 LEU A N 1
ATOM 720 C CA . LEU A 1 94 ? 14.416 -5.697 -27.026 1.00 88.38 94 LEU A CA 1
ATOM 721 C C . LEU A 1 94 ? 15.793 -5.423 -26.403 1.00 88.38 94 LEU A C 1
ATOM 723 O O . LEU A 1 94 ? 16.755 -6.116 -26.724 1.00 88.38 94 LEU A O 1
ATOM 727 N N . LYS A 1 95 ? 15.901 -4.400 -25.548 1.00 89.88 95 LYS A N 1
ATOM 728 C CA . LYS A 1 95 ? 17.143 -4.051 -24.846 1.00 89.88 95 LYS A CA 1
ATOM 729 C C . LYS A 1 95 ? 17.201 -4.651 -23.440 1.00 89.88 95 LYS A C 1
ATOM 731 O O . LYS A 1 95 ? 18.272 -4.658 -22.847 1.00 89.88 95 LYS A O 1
ATOM 736 N N . GLY A 1 96 ? 16.075 -5.129 -22.904 1.00 89.56 96 GLY A N 1
ATOM 737 C CA . GLY A 1 96 ? 15.964 -5.512 -21.497 1.00 89.56 96 GLY A CA 1
ATOM 738 C C . GLY A 1 96 ? 16.216 -4.329 -20.562 1.00 89.56 96 GLY A C 1
ATOM 739 O O . GLY A 1 96 ? 16.864 -4.493 -19.532 1.00 89.5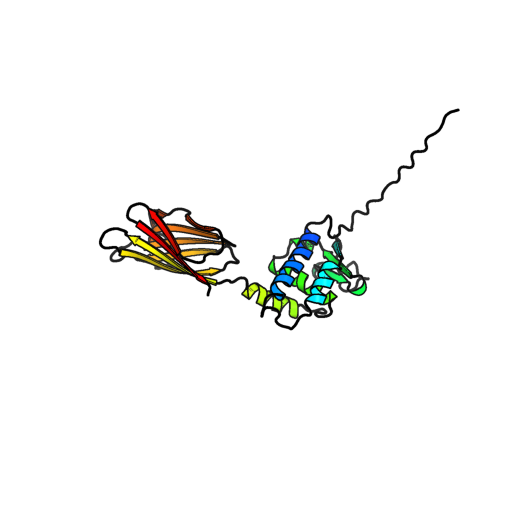6 96 GLY A O 1
ATOM 740 N N . GLU A 1 97 ? 15.756 -3.130 -20.935 1.00 93.81 97 GLU A N 1
ATOM 741 C CA . GLU A 1 97 ? 15.961 -1.904 -20.155 1.00 93.81 97 GLU A CA 1
ATOM 742 C C . GLU A 1 97 ? 14.623 -1.253 -19.778 1.00 93.81 97 GLU A C 1
ATOM 744 O O . GLU A 1 97 ? 13.676 -1.260 -20.564 1.00 93.81 97 GLU A O 1
ATOM 749 N N . ILE A 1 98 ? 14.568 -0.621 -18.606 1.00 93.94 98 ILE A N 1
ATOM 750 C CA . ILE A 1 98 ? 13.524 0.337 -18.223 1.00 93.94 98 ILE A CA 1
ATOM 751 C C . ILE A 1 98 ? 14.208 1.644 -17.840 1.00 93.94 98 ILE A C 1
ATOM 753 O O . ILE A 1 98 ? 15.139 1.656 -17.034 1.00 93.94 98 ILE A O 1
ATOM 757 N N . LEU A 1 99 ? 13.741 2.753 -18.407 1.00 93.38 99 LEU A N 1
ATOM 758 C CA . LEU A 1 99 ? 14.206 4.091 -18.054 1.00 93.38 99 LEU A CA 1
ATOM 759 C C . LEU A 1 99 ? 13.162 4.789 -17.187 1.00 93.38 99 LEU A C 1
ATOM 761 O O . LEU A 1 99 ? 11.974 4.714 -17.486 1.00 93.38 99 LEU A O 1
ATOM 765 N N . ILE A 1 100 ? 13.605 5.497 -16.147 1.00 92.44 100 ILE A N 1
ATOM 766 C CA . ILE A 1 100 ? 12.752 6.261 -15.230 1.00 92.44 100 ILE A CA 1
ATOM 767 C C . ILE A 1 100 ? 13.180 7.724 -15.249 1.00 92.44 100 ILE A C 1
ATOM 769 O O . ILE A 1 100 ? 14.338 8.039 -14.980 1.00 92.44 100 ILE A O 1
ATOM 773 N N . ASN A 1 101 ? 12.241 8.631 -15.502 1.00 91.38 101 ASN A N 1
ATOM 774 C CA . ASN A 1 101 ? 12.461 10.058 -15.321 1.00 91.38 101 ASN A CA 1
ATOM 775 C C . ASN A 1 101 ? 12.393 10.422 -13.828 1.00 91.38 101 ASN A C 1
ATOM 777 O O . ASN A 1 101 ? 11.328 10.347 -13.209 1.00 91.38 101 ASN A O 1
ATOM 781 N N . GLU A 1 102 ? 13.517 10.859 -13.261 1.00 85.88 102 GLU A N 1
ATOM 782 C CA . GLU A 1 102 ? 13.640 11.178 -11.831 1.00 85.88 102 GLU A CA 1
ATOM 783 C C . GLU A 1 102 ? 12.632 12.239 -11.364 1.00 85.88 102 GLU A C 1
ATOM 785 O O . GLU A 1 102 ? 11.892 12.034 -10.397 1.00 85.88 102 GLU A O 1
ATOM 790 N N . GLY A 1 103 ? 12.571 13.367 -12.077 1.00 86.19 103 GLY A N 1
ATOM 791 C CA . GLY A 1 103 ? 11.767 14.522 -11.677 1.00 86.19 103 GLY A CA 1
ATOM 792 C C . GLY A 1 103 ? 10.263 14.251 -11.700 1.00 86.19 103 GLY A C 1
ATOM 793 O O . GLY A 1 103 ? 9.522 14.789 -10.873 1.00 86.19 103 GLY A O 1
ATOM 794 N N . LYS A 1 104 ? 9.794 13.405 -12.624 1.00 87.81 104 LYS A N 1
ATOM 795 C CA . LYS A 1 104 ? 8.396 12.963 -12.662 1.00 87.81 104 LYS A CA 1
ATOM 796 C C . LYS A 1 104 ? 8.113 11.893 -11.615 1.00 87.81 104 LYS A C 1
ATOM 798 O O . LYS A 1 104 ? 7.096 11.986 -10.933 1.00 87.81 104 LYS A O 1
ATOM 803 N N . TRP A 1 105 ? 9.018 10.931 -11.436 1.00 86.88 105 TRP A N 1
ATOM 804 C CA . TRP A 1 105 ? 8.866 9.846 -10.465 1.00 86.88 105 TRP A CA 1
ATOM 805 C C . TRP A 1 105 ? 8.660 10.352 -9.034 1.00 86.88 105 TRP A C 1
ATOM 807 O O . TRP A 1 105 ? 7.781 9.873 -8.314 1.00 86.88 105 TRP A O 1
ATOM 817 N N . GLN A 1 106 ? 9.437 11.351 -8.611 1.00 84.31 106 GLN A N 1
ATOM 818 C CA . GLN A 1 106 ? 9.360 11.879 -7.246 1.00 84.31 106 GLN A CA 1
ATOM 819 C C . GLN A 1 106 ? 7.992 12.494 -6.911 1.00 84.31 106 GLN A C 1
ATOM 821 O O . GLN A 1 106 ? 7.571 12.432 -5.758 1.00 84.31 106 GLN A O 1
ATOM 826 N N . LYS A 1 107 ? 7.273 13.017 -7.911 1.00 85.44 107 LYS A N 1
ATOM 827 C CA . LYS A 1 107 ? 5.965 13.673 -7.741 1.00 85.44 107 LYS A CA 1
ATOM 828 C C . LYS A 1 107 ? 4.796 12.695 -7.617 1.00 85.44 107 LYS A C 1
ATOM 830 O O . LYS A 1 107 ? 3.685 13.121 -7.318 1.00 85.44 107 LYS A O 1
ATOM 835 N N . LEU A 1 108 ? 5.028 11.406 -7.859 1.00 78.00 108 LEU A N 1
ATOM 836 C CA . LEU A 1 108 ? 3.974 10.400 -7.854 1.00 78.00 108 LEU A CA 1
ATOM 837 C C . LEU A 1 108 ? 3.635 9.886 -6.456 1.00 78.00 108 LEU A C 1
ATOM 839 O O . LEU A 1 108 ? 4.520 9.680 -5.611 1.00 78.00 108 LEU A O 1
ATOM 843 N N . SER A 1 109 ? 2.350 9.571 -6.280 1.00 79.94 109 SER A N 1
ATOM 844 C CA . SER A 1 109 ? 1.849 8.763 -5.170 1.00 79.94 109 SER A CA 1
ATOM 845 C C . SER A 1 109 ? 2.466 7.354 -5.191 1.00 79.94 109 SER A C 1
ATOM 847 O O . SER A 1 109 ? 3.058 6.920 -6.184 1.00 79.94 109 SER A O 1
ATOM 849 N N . LEU A 1 110 ? 2.361 6.618 -4.081 1.00 75.00 110 LEU A N 1
ATOM 850 C CA . LEU A 1 110 ? 2.805 5.221 -4.049 1.00 75.00 110 LEU A CA 1
ATOM 851 C C . LEU A 1 110 ? 1.983 4.347 -5.010 1.00 75.00 110 LEU A C 1
ATOM 853 O O . LEU A 1 110 ? 2.550 3.476 -5.662 1.00 75.00 110 LEU A O 1
ATOM 857 N N . GLU A 1 111 ? 0.682 4.608 -5.113 1.00 71.19 111 GLU A N 1
ATOM 858 C CA . GLU A 1 111 ? -0.240 3.898 -6.000 1.00 71.19 111 GLU A CA 1
ATOM 859 C C . GLU A 1 111 ? 0.182 4.051 -7.468 1.00 71.19 111 GLU A C 1
ATOM 861 O O . GLU A 1 111 ? 0.432 3.059 -8.152 1.00 71.19 111 GLU A O 1
ATOM 866 N N . ASP A 1 112 ? 0.393 5.286 -7.932 1.00 78.75 112 ASP A N 1
ATOM 867 C CA . ASP A 1 112 ? 0.822 5.540 -9.312 1.00 78.75 112 ASP A CA 1
ATOM 868 C C . ASP A 1 112 ? 2.191 4.911 -9.608 1.00 78.75 112 ASP A C 1
ATOM 870 O O . ASP A 1 112 ? 2.412 4.383 -10.698 1.00 78.75 112 ASP A O 1
ATOM 874 N N . LYS A 1 113 ? 3.102 4.902 -8.623 1.00 83.06 113 LYS A N 1
ATOM 875 C CA . LYS A 1 113 ? 4.400 4.217 -8.740 1.00 83.06 113 LYS A CA 1
ATOM 876 C C . LYS A 1 113 ? 4.230 2.716 -8.944 1.00 83.06 113 LYS A C 1
ATOM 878 O O . LYS A 1 113 ? 4.892 2.157 -9.810 1.00 83.06 113 LYS A O 1
ATOM 883 N N . ILE A 1 114 ? 3.348 2.068 -8.182 1.00 80.56 114 ILE A N 1
ATOM 884 C CA . ILE A 1 114 ? 3.035 0.642 -8.362 1.00 80.56 114 ILE A CA 1
ATOM 885 C C . ILE A 1 114 ? 2.446 0.397 -9.754 1.00 80.56 114 ILE A C 1
ATOM 887 O O . ILE A 1 114 ? 2.833 -0.569 -10.413 1.00 80.56 114 ILE A O 1
ATOM 891 N N . ARG A 1 115 ? 1.580 1.302 -10.232 1.00 81.19 115 ARG A N 1
ATOM 892 C CA . ARG A 1 115 ? 0.869 1.159 -11.515 1.00 81.19 115 ARG A CA 1
ATOM 893 C C . ARG A 1 115 ? 1.858 1.133 -12.651 1.00 81.19 115 ARG A C 1
ATOM 895 O O . ARG A 1 115 ? 1.834 0.235 -13.482 1.00 81.19 115 ARG A O 1
ATOM 902 N N . ILE A 1 116 ? 2.745 2.119 -12.635 1.00 88.31 116 ILE A N 1
ATOM 903 C CA . ILE A 1 116 ? 3.776 2.301 -13.641 1.00 88.31 116 ILE A CA 1
ATOM 904 C C . ILE A 1 116 ? 4.761 1.140 -13.591 1.00 88.31 116 ILE A C 1
ATOM 906 O O . ILE A 1 116 ? 5.043 0.560 -14.627 1.00 88.31 116 ILE A O 1
ATOM 910 N N . VAL A 1 117 ? 5.226 0.728 -12.406 1.00 89.56 117 VAL A N 1
ATOM 911 C CA . VAL A 1 117 ? 6.141 -0.420 -12.290 1.00 89.56 117 VAL A CA 1
ATOM 912 C C . VAL A 1 117 ? 5.542 -1.676 -12.920 1.00 89.56 117 VAL A C 1
ATOM 914 O O . VAL A 1 117 ? 6.199 -2.326 -13.731 1.00 89.56 117 VAL A O 1
ATOM 917 N N . LEU A 1 118 ? 4.296 -2.003 -12.575 1.00 88.06 118 LEU A N 1
ATOM 918 C CA . LEU A 1 118 ? 3.605 -3.154 -13.147 1.00 88.06 118 LEU A CA 1
ATOM 919 C C . LEU A 1 118 ? 3.400 -3.005 -14.654 1.00 88.06 118 LEU A C 1
ATOM 921 O O . LEU A 1 118 ? 3.673 -3.950 -15.386 1.00 88.06 118 LEU A O 1
ATOM 925 N N . HIS A 1 119 ? 2.982 -1.823 -15.113 1.00 88.81 119 HIS A N 1
ATOM 926 C CA . HIS A 1 119 ? 2.820 -1.519 -16.533 1.00 88.81 119 HIS A CA 1
ATOM 927 C C . HIS A 1 119 ? 4.111 -1.775 -17.316 1.00 88.81 119 HIS A C 1
ATOM 929 O O . HIS A 1 119 ? 4.084 -2.483 -18.319 1.00 88.81 119 HIS A O 1
ATOM 935 N N . GLU A 1 120 ? 5.251 -1.266 -16.837 1.00 91.75 120 GLU A N 1
ATOM 936 C CA . GLU A 1 120 ? 6.524 -1.429 -17.540 1.00 91.75 120 GLU A CA 1
ATOM 937 C C . GLU A 1 120 ? 6.953 -2.898 -17.615 1.00 91.75 120 GLU A C 1
ATOM 939 O O . GLU A 1 120 ? 7.339 -3.369 -18.683 1.00 91.75 120 GLU A O 1
ATOM 944 N N . TYR A 1 121 ? 6.852 -3.653 -16.515 1.00 92.62 121 TYR A N 1
ATOM 945 C CA . TYR A 1 121 ? 7.218 -5.073 -16.524 1.00 92.62 121 TYR A CA 1
ATOM 946 C C . TYR A 1 121 ? 6.244 -5.934 -17.334 1.00 92.62 121 TYR A C 1
ATOM 948 O O . TYR A 1 121 ? 6.678 -6.875 -17.996 1.00 92.62 121 TYR A O 1
ATOM 956 N N . PHE A 1 122 ? 4.951 -5.602 -17.350 1.00 89.62 122 PHE A N 1
ATOM 957 C CA . PHE A 1 122 ? 3.987 -6.250 -18.241 1.00 89.62 122 PHE A CA 1
ATOM 958 C C . PHE A 1 122 ? 4.230 -5.921 -19.707 1.00 89.62 122 PHE A C 1
ATOM 960 O O . PHE A 1 122 ? 4.054 -6.805 -20.544 1.00 89.62 122 PHE A O 1
ATOM 967 N N . GLY A 1 123 ? 4.714 -4.717 -20.013 1.00 88.25 123 GLY A N 1
ATOM 968 C CA . GLY A 1 123 ? 5.225 -4.373 -21.337 1.00 88.25 123 GLY A CA 1
ATOM 969 C C . GLY A 1 123 ? 6.406 -5.249 -21.751 1.00 88.25 123 GLY A C 1
ATOM 970 O O . GLY A 1 123 ? 6.398 -5.801 -22.850 1.00 88.25 123 GLY A O 1
ATOM 971 N N . ILE A 1 124 ? 7.371 -5.481 -20.850 1.00 90.25 124 ILE A N 1
ATOM 972 C CA . ILE A 1 124 ? 8.518 -6.370 -21.116 1.00 90.25 124 ILE A CA 1
ATOM 973 C C . ILE A 1 124 ? 8.069 -7.795 -21.481 1.00 90.25 124 ILE A C 1
ATOM 975 O O . ILE A 1 124 ? 8.627 -8.386 -22.405 1.00 90.25 124 ILE A O 1
ATOM 979 N N . ILE A 1 125 ? 7.063 -8.347 -20.793 1.00 89.62 125 ILE A N 1
ATOM 980 C CA . ILE A 1 125 ? 6.557 -9.707 -21.064 1.00 89.62 125 ILE A CA 1
ATOM 981 C C . ILE A 1 125 ? 5.417 -9.758 -22.097 1.00 89.62 125 ILE A C 1
ATOM 983 O O . ILE A 1 125 ? 4.827 -10.819 -22.301 1.00 89.62 125 ILE A O 1
ATOM 987 N N . GLY A 1 126 ? 5.104 -8.636 -22.755 1.00 85.62 126 GLY A N 1
ATOM 988 C CA . GLY A 1 126 ? 4.103 -8.560 -23.825 1.00 85.62 126 GLY A CA 1
ATOM 989 C C . GLY A 1 126 ? 2.647 -8.705 -23.366 1.00 85.62 126 GLY A C 1
ATOM 990 O O . GLY A 1 126 ? 1.789 -9.081 -24.162 1.00 85.62 126 GLY A O 1
ATOM 991 N N . LEU A 1 127 ? 2.354 -8.443 -22.089 1.00 82.44 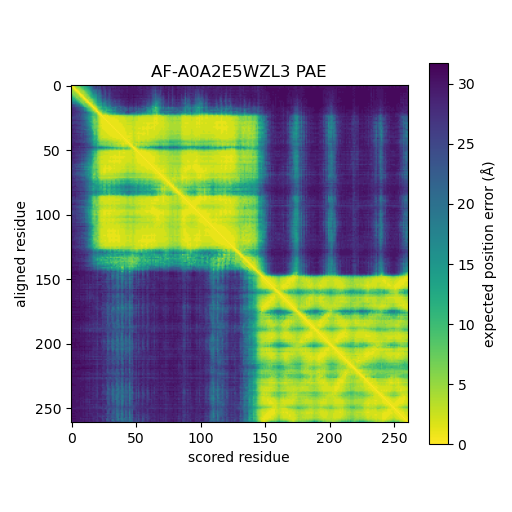127 LEU A N 1
ATOM 992 C CA . LEU A 1 127 ? 0.992 -8.476 -21.539 1.00 82.44 127 LEU A CA 1
ATOM 993 C C . LEU A 1 127 ? 0.273 -7.124 -21.608 1.00 82.44 127 LEU A C 1
ATOM 995 O O . LEU A 1 127 ? -0.951 -7.081 -21.479 1.00 82.44 127 LEU A O 1
ATOM 999 N N . GLU A 1 128 ? 1.003 -6.024 -21.792 1.00 76.94 128 GLU A N 1
ATOM 1000 C CA . GLU A 1 128 ? 0.422 -4.685 -21.795 1.00 76.94 128 GLU A CA 1
ATOM 1001 C C . GLU A 1 128 ? 1.160 -3.757 -22.769 1.00 76.94 128 GLU A C 1
ATOM 1003 O O . GLU A 1 128 ? 2.351 -3.511 -22.619 1.00 76.94 128 GLU A O 1
ATOM 1008 N N . GLU A 1 129 ? 0.450 -3.217 -23.764 1.00 65.00 129 GLU A N 1
ATOM 1009 C CA . GLU A 1 129 ? 0.999 -2.258 -24.730 1.00 65.00 129 GLU A CA 1
ATOM 1010 C C . GLU A 1 129 ? 0.183 -0.958 -24.717 1.00 65.00 129 GLU A C 1
ATOM 1012 O O . GLU A 1 129 ? -1.030 -0.948 -24.946 1.00 65.00 129 GLU A O 1
ATOM 1017 N N . GLY A 1 130 ? 0.851 0.165 -24.438 1.00 55.72 130 GLY A N 1
ATOM 1018 C CA . GLY A 1 130 ? 0.339 1.529 -24.626 1.00 55.72 130 GLY A CA 1
ATOM 1019 C C . GLY A 1 130 ? -0.789 2.011 -23.697 1.00 55.72 130 GLY A C 1
ATOM 1020 O O . GLY A 1 130 ? -0.963 3.222 -23.564 1.00 55.72 130 GLY A O 1
ATOM 1021 N N . LYS A 1 131 ? -1.563 1.130 -23.046 1.00 58.50 131 LYS A N 1
ATOM 1022 C CA . LYS A 1 131 ? -2.648 1.502 -22.111 1.00 58.50 131 LYS A CA 1
ATOM 1023 C C . LYS A 1 131 ? -2.554 0.741 -20.790 1.00 58.50 131 LYS A C 1
ATOM 1025 O O . LYS A 1 131 ? -2.345 -0.465 -20.811 1.00 58.50 131 LYS A O 1
ATOM 1030 N N . TYR A 1 132 ? -2.833 1.440 -19.684 1.00 55.84 132 TYR A N 1
ATOM 1031 C CA . TYR A 1 132 ? -2.782 0.967 -18.289 1.00 55.84 132 TYR A CA 1
ATOM 1032 C C . TYR A 1 132 ? -3.869 -0.064 -17.899 1.00 55.84 132 TYR A C 1
ATOM 1034 O O . TYR A 1 132 ? -4.478 0.049 -16.837 1.00 55.84 132 TYR A O 1
ATOM 1042 N N . ASN A 1 133 ? -4.217 -1.023 -18.757 1.00 61.69 133 ASN A N 1
ATOM 1043 C CA . ASN A 1 133 ? -5.414 -1.852 -18.557 1.00 61.69 133 ASN A CA 1
ATOM 1044 C C . ASN A 1 133 ? -5.223 -2.936 -17.481 1.00 61.69 133 ASN A C 1
ATOM 1046 O O . ASN A 1 133 ? -6.057 -3.069 -16.585 1.00 61.69 133 ASN A O 1
ATOM 1050 N N . LEU A 1 134 ? -4.144 -3.722 -17.558 1.00 61.22 134 LEU A N 1
ATOM 1051 C CA . LEU A 1 134 ? -3.908 -4.841 -16.638 1.00 61.22 134 LEU A CA 1
ATOM 1052 C C . LEU A 1 134 ? -3.293 -4.346 -15.323 1.00 61.22 134 LEU A C 1
ATOM 1054 O O . LEU A 1 134 ? -3.756 -4.719 -14.245 1.00 61.22 134 LEU A O 1
ATOM 1058 N N . SER A 1 135 ? -2.321 -3.443 -15.405 1.00 58.31 135 SER A N 1
ATOM 1059 C CA . SER A 1 135 ? -1.696 -2.793 -14.254 1.00 58.31 135 SER A CA 1
ATOM 1060 C C . SER A 1 135 ? -2.696 -2.045 -13.357 1.00 58.31 135 SER A C 1
ATOM 1062 O O . SER A 1 135 ? -2.613 -2.174 -12.136 1.00 58.31 135 SER A O 1
ATOM 1064 N N . SER A 1 136 ? -3.699 -1.350 -13.916 1.00 58.41 136 SER A N 1
ATOM 1065 C CA . SER A 1 136 ? -4.767 -0.719 -13.113 1.00 58.41 136 SER A CA 1
ATOM 1066 C C . SER A 1 136 ? -5.661 -1.744 -12.408 1.00 58.41 136 SER A C 1
ATOM 1068 O O . SER A 1 136 ? -6.018 -1.550 -11.250 1.00 58.41 136 SER A O 1
ATOM 1070 N N . ASN A 1 137 ? -5.989 -2.865 -13.057 1.00 58.03 137 ASN A N 1
ATOM 1071 C CA . ASN A 1 137 ? -6.797 -3.924 -12.440 1.00 58.03 137 ASN A CA 1
ATOM 1072 C C . ASN A 1 137 ? -6.047 -4.643 -11.313 1.00 58.03 137 ASN A C 1
ATOM 1074 O O . ASN A 1 137 ? -6.645 -5.009 -10.301 1.00 58.03 137 ASN A O 1
ATOM 1078 N N . ILE A 1 138 ? -4.733 -4.831 -11.464 1.00 61.88 138 ILE A N 1
ATOM 1079 C CA . ILE A 1 138 ? -3.899 -5.395 -10.402 1.00 61.88 138 ILE A CA 1
ATOM 1080 C C . ILE A 1 138 ? -3.725 -4.398 -9.268 1.00 61.88 138 ILE A C 1
ATOM 1082 O O . ILE A 1 138 ? -3.725 -4.830 -8.124 1.00 61.88 138 ILE A O 1
ATOM 1086 N N . ILE A 1 139 ? -3.671 -3.091 -9.537 1.00 56.91 139 ILE A N 1
ATOM 1087 C CA . ILE A 1 139 ? -3.788 -2.096 -8.469 1.00 56.91 139 ILE A CA 1
ATOM 1088 C C . ILE A 1 139 ? -5.105 -2.229 -7.741 1.00 56.91 139 ILE A C 1
ATOM 1090 O O . ILE A 1 139 ? -5.064 -2.363 -6.535 1.00 56.91 139 ILE A O 1
ATOM 1094 N N . ILE A 1 140 ? -6.243 -2.312 -8.426 1.00 49.78 140 ILE A N 1
ATOM 1095 C CA . ILE A 1 140 ? -7.535 -2.511 -7.755 1.00 49.78 140 ILE A CA 1
ATOM 1096 C C . ILE A 1 140 ? -7.528 -3.808 -6.920 1.00 49.78 140 ILE A C 1
ATOM 1098 O O . ILE A 1 140 ? -8.126 -3.856 -5.846 1.00 49.78 140 ILE A O 1
ATOM 1102 N N . ALA A 1 141 ? -6.825 -4.860 -7.357 1.00 48.38 141 ALA A N 1
ATOM 1103 C CA . ALA A 1 141 ? -6.648 -6.103 -6.597 1.00 48.38 141 ALA A CA 1
ATOM 1104 C C . ALA A 1 141 ? -5.639 -5.985 -5.428 1.00 48.38 141 ALA A C 1
ATOM 1106 O O . ALA A 1 141 ? -5.816 -6.633 -4.392 1.00 48.38 141 ALA A O 1
ATOM 1107 N N . LEU A 1 142 ? -4.599 -5.160 -5.577 1.00 51.69 142 LEU A N 1
ATOM 1108 C CA . LEU A 1 142 ? -3.625 -4.786 -4.546 1.00 51.69 142 LEU A CA 1
ATOM 1109 C C . LEU A 1 142 ? -4.232 -3.799 -3.534 1.00 51.69 142 LEU A C 1
ATOM 1111 O O . LEU A 1 142 ? -3.889 -3.869 -2.363 1.00 51.69 142 LEU A O 1
ATOM 1115 N N . GLU A 1 143 ? -5.182 -2.961 -3.947 1.00 46.00 143 GLU A N 1
ATOM 1116 C CA . GLU A 1 143 ? -6.019 -2.052 -3.153 1.00 46.00 143 GLU A CA 1
ATOM 1117 C C . GLU A 1 143 ? -7.154 -2.805 -2.458 1.00 46.00 143 GLU A C 1
ATOM 1119 O O . GLU A 1 143 ? -7.467 -2.529 -1.305 1.00 46.00 143 GLU A O 1
ATOM 1124 N N . HIS A 1 144 ? -7.677 -3.874 -3.065 1.00 41.47 144 HIS A N 1
ATOM 1125 C CA . HIS A 1 144 ? -8.417 -4.900 -2.322 1.00 41.47 144 HIS A CA 1
ATOM 1126 C C . HIS A 1 144 ? -7.528 -5.614 -1.282 1.00 41.47 144 HIS A C 1
ATOM 1128 O O . HIS A 1 144 ? -8.045 -6.337 -0.434 1.00 41.47 144 HIS A O 1
ATOM 1134 N N . LYS A 1 145 ? -6.203 -5.392 -1.298 1.00 42.66 145 LYS A N 1
ATOM 1135 C CA . LYS A 1 145 ? -5.272 -5.667 -0.190 1.00 42.66 145 LYS A CA 1
ATOM 1136 C C . LYS A 1 145 ? -4.723 -4.413 0.514 1.00 42.66 145 LYS A C 1
ATOM 1138 O O . LYS A 1 145 ? -4.008 -4.559 1.503 1.00 42.66 145 LYS A O 1
ATOM 1143 N N . GLU A 1 146 ? -5.186 -3.211 0.168 1.00 43.53 146 GLU A N 1
ATOM 1144 C CA . GLU A 1 146 ? -5.267 -2.091 1.114 1.00 43.53 146 GLU A CA 1
ATOM 1145 C C . GLU A 1 146 ? -6.431 -2.269 2.116 1.00 43.53 146 GLU A C 1
ATOM 1147 O O . GLU A 1 146 ? -6.872 -1.331 2.782 1.00 43.53 146 GLU A O 1
ATOM 1152 N N . GLY A 1 147 ? -6.910 -3.494 2.310 1.00 50.03 147 GLY A N 1
ATOM 1153 C CA . GLY A 1 147 ? -7.865 -3.815 3.351 1.00 50.03 147 GLY A CA 1
ATOM 1154 C C . GLY A 1 147 ? -7.834 -5.289 3.705 1.00 50.03 147 GLY A C 1
ATOM 1155 O O . GLY A 1 147 ? -8.778 -5.996 3.383 1.00 50.03 147 GLY A O 1
ATOM 1156 N N . GLU A 1 148 ? -6.831 -5.733 4.471 1.00 58.94 148 GLU A N 1
ATOM 1157 C CA . GLU A 1 148 ? -7.248 -6.557 5.609 1.00 58.94 148 GLU A CA 1
ATOM 1158 C C . GLU A 1 148 ? -8.092 -5.627 6.472 1.00 58.94 148 GLU A C 1
ATOM 1160 O O . GLU A 1 148 ? -7.601 -4.651 7.059 1.00 58.94 148 GLU A O 1
ATOM 1165 N N . GLN A 1 149 ? -9.399 -5.826 6.356 1.00 69.56 149 GLN A N 1
ATOM 1166 C CA . GLN A 1 149 ? -10.363 -5.115 7.153 1.00 69.56 149 GLN A CA 1
ATOM 1167 C C . GLN A 1 149 ? -10.483 -5.884 8.451 1.00 69.56 149 GLN A C 1
ATOM 1169 O O . GLN A 1 149 ? -10.653 -7.102 8.465 1.00 69.56 149 GLN A O 1
ATOM 1174 N N . TYR A 1 150 ? -10.387 -5.160 9.553 1.00 73.88 150 TYR A N 1
ATOM 1175 C CA . TYR A 1 150 ? -10.646 -5.741 10.853 1.00 73.88 150 TYR A CA 1
ATOM 1176 C C . TYR A 1 150 ? -11.885 -5.094 11.426 1.00 73.88 150 TYR A C 1
ATOM 1178 O O . TYR A 1 150 ? -11.944 -3.870 11.582 1.00 73.88 150 TYR A O 1
ATOM 1186 N N . ALA A 1 151 ? -12.872 -5.922 11.750 1.00 76.31 151 ALA A N 1
ATOM 1187 C CA . ALA A 1 151 ? -13.970 -5.500 12.592 1.00 76.31 151 ALA A CA 1
ATOM 1188 C C . ALA A 1 151 ? -13.464 -5.488 14.033 1.00 76.31 151 ALA A C 1
ATOM 1190 O O . ALA A 1 151 ? -13.150 -6.535 14.605 1.00 76.31 151 ALA A O 1
ATOM 1191 N N . CYS A 1 152 ? -13.363 -4.294 14.604 1.00 81.56 152 CYS A N 1
ATOM 1192 C CA . CYS A 1 152 ? -12.923 -4.082 15.969 1.00 81.56 152 CYS A CA 1
ATOM 1193 C C . CYS A 1 152 ? -14.078 -3.596 16.843 1.00 81.56 152 CYS A C 1
ATOM 1195 O O . CYS A 1 152 ? -14.888 -2.768 16.427 1.00 81.56 152 CYS A O 1
ATOM 1197 N N . GLN A 1 153 ? -14.107 -4.067 18.086 1.00 87.12 153 GLN A N 1
ATOM 1198 C CA . GLN A 1 153 ? -14.982 -3.585 19.143 1.00 87.12 153 GLN A CA 1
ATOM 1199 C C . GLN A 1 153 ? -14.135 -3.125 20.326 1.00 87.12 153 GLN A C 1
ATOM 1201 O O . GLN A 1 153 ? -13.317 -3.886 20.850 1.00 87.12 153 GLN A O 1
ATOM 1206 N N . LEU A 1 154 ? -14.355 -1.889 20.765 1.00 86.44 154 LEU A N 1
ATOM 1207 C CA . LEU A 1 154 ? -13.721 -1.307 21.943 1.00 86.44 154 LEU A CA 1
ATOM 1208 C C . LEU A 1 154 ? -14.766 -1.158 23.044 1.00 86.44 154 LEU A C 1
ATOM 1210 O O . LEU A 1 154 ? -15.858 -0.668 22.786 1.00 86.44 154 LEU A O 1
ATOM 1214 N N . SER A 1 155 ? -14.449 -1.594 24.260 1.00 88.38 155 SER A N 1
ATOM 1215 C CA . SER A 1 155 ? -15.368 -1.559 25.399 1.00 88.38 155 SER A CA 1
ATOM 1216 C C . SER A 1 155 ? -14.661 -1.072 26.653 1.00 88.38 155 SER A C 1
ATOM 1218 O O . SER A 1 155 ? -13.622 -1.608 27.041 1.00 88.38 155 SER A O 1
ATOM 1220 N N . LEU A 1 156 ? -15.249 -0.077 27.313 1.00 90.81 156 LEU A N 1
ATOM 1221 C CA . LEU A 1 156 ? -14.845 0.360 28.642 1.00 90.81 156 LEU A CA 1
ATOM 1222 C C . LEU A 1 156 ? -15.767 -0.284 29.677 1.00 90.81 156 LEU A C 1
ATOM 1224 O O . LEU A 1 156 ? -16.982 -0.096 29.651 1.00 90.81 156 LEU A O 1
ATOM 1228 N N . ILE A 1 157 ? -15.184 -1.028 30.606 1.00 89.25 157 ILE A N 1
ATOM 1229 C CA . ILE A 1 157 ? -15.889 -1.843 31.589 1.00 89.25 157 ILE A CA 1
ATOM 1230 C C . ILE A 1 157 ? -15.494 -1.370 32.983 1.00 89.25 157 ILE A C 1
ATOM 1232 O O . ILE A 1 157 ? -14.313 -1.273 33.309 1.00 89.25 157 ILE A O 1
ATOM 1236 N N . LYS A 1 158 ? -16.481 -1.109 33.836 1.00 89.12 158 LYS A N 1
ATOM 1237 C CA . LYS A 1 158 ? -16.266 -0.932 35.267 1.00 89.12 158 LYS A CA 1
ATOM 1238 C C . LYS A 1 158 ? -16.121 -2.304 35.917 1.00 89.12 158 LYS A C 1
ATOM 1240 O O . LYS A 1 158 ? -17.080 -3.067 36.017 1.00 89.12 158 LYS A O 1
ATOM 1245 N N . ASN A 1 159 ? -14.915 -2.598 36.371 1.00 83.44 159 ASN A N 1
ATOM 1246 C CA . ASN A 1 159 ? -14.509 -3.811 37.064 1.00 83.44 159 ASN A CA 1
ATOM 1247 C C . ASN A 1 159 ? -14.722 -3.705 38.585 1.00 83.44 159 ASN A C 1
ATOM 1249 O O . ASN A 1 159 ? -13.851 -4.039 39.386 1.00 83.44 159 ASN A O 1
ATOM 1253 N N . SER A 1 160 ? -15.898 -3.214 38.969 1.00 81.50 160 SER A N 1
ATOM 1254 C CA . SER A 1 160 ? -16.458 -3.314 40.320 1.00 81.50 160 SER A CA 1
ATOM 1255 C C . SER A 1 160 ? -17.572 -4.359 40.317 1.00 81.50 160 SER A C 1
ATOM 1257 O O . SER A 1 160 ? -18.070 -4.681 39.246 1.00 81.50 160 SER A O 1
ATOM 1259 N N . TYR A 1 161 ? -18.015 -4.855 41.472 1.00 71.25 161 TYR A N 1
ATOM 1260 C CA . TYR A 1 161 ? -19.237 -5.663 41.538 1.00 71.25 161 TYR A CA 1
ATOM 1261 C C . TYR A 1 161 ? -20.470 -4.756 41.722 1.00 71.25 161 TYR A C 1
ATOM 1263 O O . TYR A 1 161 ? -20.465 -3.938 42.645 1.00 71.25 161 TYR A O 1
ATOM 1271 N N . PRO A 1 162 ? -21.525 -4.875 40.893 1.00 78.00 162 PRO A N 1
ATOM 1272 C CA . PRO A 1 162 ? -21.609 -5.693 39.681 1.00 78.00 162 PRO A CA 1
ATOM 1273 C C . PRO A 1 162 ? -20.796 -5.087 38.526 1.00 78.00 162 PRO A C 1
ATOM 1275 O O . PRO A 1 162 ? -20.715 -3.861 38.395 1.00 78.00 162 PRO A O 1
ATOM 1278 N N . THR A 1 163 ? -20.218 -5.943 37.678 1.00 81.62 163 THR A N 1
ATOM 1279 C CA . THR A 1 163 ? -19.469 -5.508 36.491 1.00 81.62 163 THR A CA 1
ATOM 1280 C C . THR A 1 163 ? -20.428 -4.857 35.503 1.00 81.62 163 THR A C 1
ATOM 1282 O O . THR A 1 163 ? -21.495 -5.404 35.224 1.00 81.62 163 THR A O 1
ATOM 1285 N N . ARG A 1 164 ? -20.073 -3.679 34.982 1.00 86.38 164 ARG A N 1
ATOM 1286 C CA . ARG A 1 164 ? -20.927 -2.920 34.052 1.00 86.38 164 ARG A CA 1
ATOM 1287 C C . ARG A 1 164 ? -20.119 -2.385 32.880 1.00 86.38 164 ARG A C 1
ATOM 1289 O O . ARG A 1 164 ? -19.028 -1.860 33.082 1.00 86.38 164 ARG A O 1
ATOM 1296 N N . VAL A 1 165 ? -20.662 -2.473 31.670 1.00 86.94 165 VAL A N 1
ATOM 1297 C CA . VAL A 1 165 ? -20.103 -1.789 30.495 1.00 86.94 165 VAL A CA 1
ATOM 1298 C C . VAL A 1 165 ? -20.509 -0.319 30.575 1.00 86.94 165 VAL A C 1
ATOM 1300 O O . VAL A 1 165 ? -21.691 -0.015 30.679 1.00 86.94 165 VAL A O 1
ATOM 1303 N N . LEU A 1 166 ? -19.530 0.584 30.579 1.00 86.19 166 LEU A N 1
ATOM 1304 C CA . LEU A 1 166 ? -19.758 2.031 30.605 1.00 86.19 166 LEU A CA 1
ATOM 1305 C C . LEU A 1 166 ? -19.952 2.607 29.196 1.00 86.19 166 LEU A C 1
ATOM 1307 O O . LEU A 1 166 ? -20.635 3.612 29.043 1.00 86.19 166 LEU A O 1
ATOM 1311 N N . GLY A 1 167 ? -19.352 1.976 28.184 1.00 84.75 167 GLY A N 1
ATOM 1312 C CA . GLY A 1 167 ? -19.530 2.322 26.776 1.00 84.75 167 GLY A CA 1
ATOM 1313 C C . GLY A 1 167 ? -18.820 1.327 25.860 1.00 84.75 167 GLY A C 1
ATOM 1314 O O . GLY A 1 167 ? -17.802 0.746 26.250 1.00 84.75 167 GLY A O 1
ATOM 1315 N N . SER A 1 168 ? -19.362 1.115 24.660 1.00 84.06 168 SER A N 1
ATOM 1316 C CA . SER A 1 168 ? -18.806 0.193 23.663 1.00 84.06 168 SER A CA 1
ATOM 1317 C C . SER A 1 168 ? -19.052 0.708 22.252 1.00 84.06 168 SER A C 1
ATOM 1319 O O . SER A 1 168 ? -20.147 1.172 21.969 1.00 84.06 168 SER A O 1
ATOM 1321 N N . GLU A 1 169 ? -18.054 0.614 21.376 1.00 84.00 169 GLU A N 1
ATOM 1322 C CA . GLU A 1 169 ? -18.142 1.088 19.994 1.00 84.00 169 GLU A CA 1
ATOM 1323 C C . GLU A 1 169 ? -17.458 0.126 19.020 1.00 84.00 169 GLU A C 1
ATOM 1325 O O . GLU A 1 169 ? -16.359 -0.379 19.277 1.00 84.00 169 GLU A O 1
ATOM 1330 N N . GLY A 1 170 ? -18.123 -0.107 17.886 1.00 77.00 170 GLY A N 1
ATOM 1331 C CA . GLY A 1 170 ? -17.632 -0.919 16.775 1.00 77.00 170 GLY A CA 1
ATOM 1332 C C . GLY A 1 170 ? -17.089 -0.059 15.634 1.00 77.00 170 GLY A C 1
ATOM 1333 O O . GLY A 1 170 ? -17.613 1.018 15.336 1.00 77.00 170 GLY A O 1
ATOM 1334 N N . PHE A 1 171 ? -16.027 -0.520 14.980 1.00 75.12 171 PHE A N 1
ATOM 1335 C CA . PHE A 1 171 ? -15.406 0.193 13.866 1.00 75.12 171 PHE A CA 1
ATOM 1336 C C . PHE A 1 171 ? -14.621 -0.750 12.959 1.00 75.12 171 PHE A C 1
ATOM 1338 O O . PHE A 1 171 ? -14.191 -1.825 13.372 1.00 75.12 171 PHE A O 1
ATOM 1345 N N . ILE A 1 172 ? -14.420 -0.309 11.718 1.00 74.69 172 ILE A N 1
ATOM 1346 C CA . ILE A 1 172 ? -13.596 -1.008 10.736 1.00 74.69 172 ILE A CA 1
ATOM 1347 C C . ILE A 1 172 ? -12.227 -0.338 10.665 1.00 74.69 172 ILE A C 1
ATOM 1349 O O . ILE A 1 172 ? -12.125 0.881 10.484 1.00 74.69 172 ILE A O 1
ATOM 1353 N N . VAL A 1 173 ? -11.178 -1.143 10.817 1.00 71.38 173 VAL A N 1
ATOM 1354 C CA . VAL A 1 173 ? -9.783 -0.737 10.622 1.00 71.38 173 VAL A CA 1
ATOM 1355 C C . VAL A 1 173 ? -9.312 -1.226 9.265 1.00 71.38 173 VAL A C 1
ATOM 1357 O O . VAL A 1 173 ? -9.5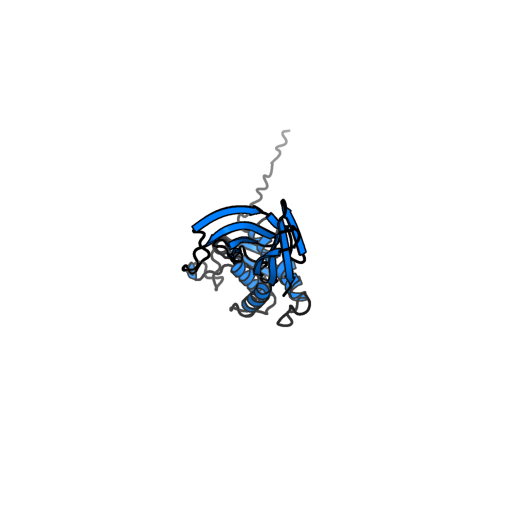02 -2.390 8.937 1.00 71.38 173 VAL A O 1
ATOM 1360 N N . HIS A 1 174 ? -8.651 -0.346 8.517 1.00 70.19 174 HIS A N 1
ATOM 1361 C CA . HIS A 1 174 ? -7.955 -0.694 7.282 1.00 70.19 174 HIS A CA 1
ATOM 1362 C C . HIS A 1 174 ? -6.449 -0.682 7.563 1.00 70.19 174 HIS A C 1
ATOM 1364 O O . HIS A 1 174 ? -5.923 0.334 8.021 1.00 70.19 174 HIS A O 1
ATOM 1370 N N . ASN A 1 175 ? -5.749 -1.791 7.302 1.00 61.12 175 ASN A N 1
ATOM 1371 C CA . ASN A 1 175 ? -4.308 -1.942 7.590 1.00 61.12 175 ASN A CA 1
ATOM 1372 C C . ASN A 1 175 ? -3.369 -1.140 6.655 1.00 61.12 175 ASN A C 1
ATOM 1374 O O . ASN A 1 175 ? -2.154 -1.328 6.643 1.00 61.12 175 ASN A O 1
ATOM 1378 N N . SER A 1 176 ? -3.922 -0.264 5.824 1.00 54.69 176 SER A N 1
ATOM 1379 C CA . SER A 1 176 ? -3.228 0.404 4.720 1.00 54.69 176 SER A CA 1
ATOM 1380 C C . SER A 1 176 ? -3.020 1.898 4.926 1.00 54.69 176 SER A C 1
ATOM 1382 O O . SER A 1 176 ? -2.039 2.454 4.437 1.00 54.69 176 SER A O 1
ATOM 1384 N N . SER A 1 177 ? -3.896 2.553 5.690 1.00 54.31 177 SER A N 1
ATOM 1385 C CA . SER A 1 177 ? -3.948 4.011 5.785 1.00 54.31 177 SER A CA 1
ATOM 1386 C C . SER A 1 177 ? -3.823 4.514 7.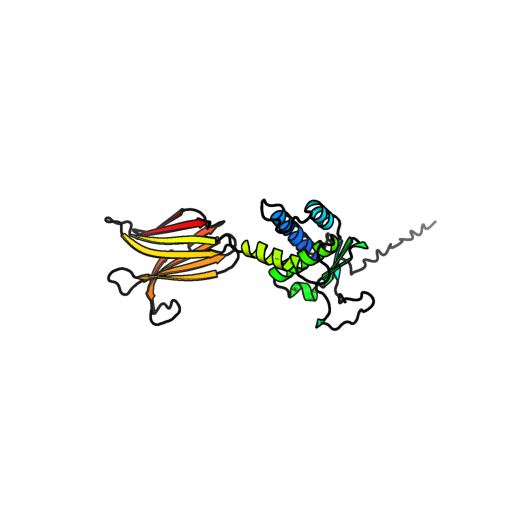219 1.00 54.31 177 SER A C 1
ATOM 1388 O O . SER A 1 177 ? -4.276 3.889 8.186 1.00 54.31 177 SER A O 1
ATOM 1390 N N . VAL A 1 178 ? -3.193 5.687 7.359 1.00 52.78 178 VAL A N 1
ATOM 1391 C CA . VAL A 1 178 ? -3.233 6.432 8.616 1.00 52.78 178 VAL A CA 1
ATOM 1392 C C . VAL A 1 178 ? -4.620 7.048 8.743 1.00 52.78 178 VAL A C 1
ATOM 1394 O O . VAL A 1 178 ? -4.936 7.988 8.015 1.00 52.78 178 VAL A O 1
ATOM 1397 N N . LYS A 1 179 ? -5.452 6.547 9.656 1.00 66.12 179 LYS A N 1
ATOM 1398 C CA . LYS A 1 179 ? -6.802 7.078 9.871 1.00 66.12 179 LYS A CA 1
ATOM 1399 C C . LYS A 1 179 ? -6.965 7.513 11.315 1.00 66.12 179 LYS A C 1
ATOM 1401 O O . LYS A 1 179 ? -6.700 6.748 12.238 1.00 66.12 179 LYS A O 1
ATOM 1406 N N . SER A 1 180 ? -7.426 8.746 11.501 1.00 63.25 180 SER A N 1
ATOM 1407 C CA . SER A 1 180 ? -7.917 9.224 12.792 1.00 63.25 180 SER A CA 1
ATOM 1408 C C . SER A 1 180 ? -9.423 8.997 12.859 1.00 63.25 180 SER A C 1
ATOM 1410 O O . SER A 1 180 ? -10.148 9.355 11.931 1.00 63.25 180 SER A O 1
ATOM 1412 N N . MET A 1 181 ? -9.897 8.375 13.934 1.00 75.06 181 MET A N 1
ATOM 1413 C CA . MET A 1 181 ? -11.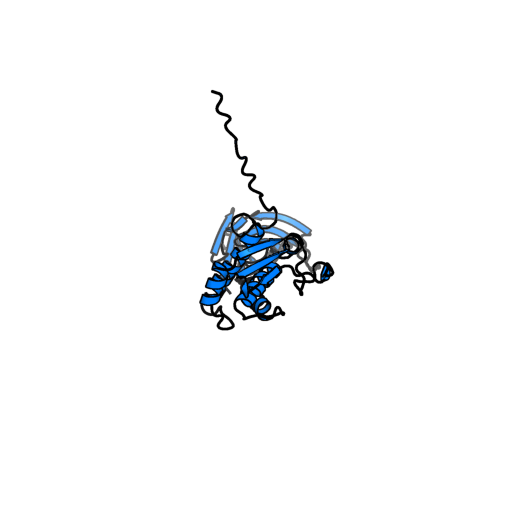308 8.066 14.144 1.00 75.06 181 MET A CA 1
ATOM 1414 C C . MET A 1 181 ? -11.734 8.498 15.541 1.00 75.06 181 MET A C 1
ATOM 1416 O O . MET A 1 181 ? -11.054 8.208 16.524 1.00 75.06 181 MET A O 1
ATOM 1420 N N . GLY A 1 182 ? -12.875 9.177 15.622 1.00 76.44 182 GLY A N 1
ATOM 1421 C CA . GLY A 1 182 ? -13.553 9.500 16.871 1.00 76.44 182 GLY A CA 1
ATOM 1422 C C . GLY A 1 182 ? -14.895 8.783 16.932 1.00 76.44 182 GLY A C 1
ATOM 1423 O O . GLY A 1 182 ? -15.689 8.897 15.999 1.00 76.44 182 GLY A O 1
ATOM 1424 N N . LYS A 1 183 ? -15.145 8.058 18.019 1.00 81.88 183 LYS A N 1
ATOM 1425 C CA . LYS A 1 183 ? -16.435 7.436 18.338 1.00 81.88 183 LYS A CA 1
ATOM 1426 C C . LYS A 1 183 ? -16.826 7.781 19.767 1.00 81.88 183 LYS A C 1
ATOM 1428 O O . LYS A 1 183 ? -15.947 8.026 20.594 1.00 81.88 183 LYS A O 1
ATOM 1433 N N . SER A 1 184 ? -18.118 7.800 20.065 1.00 86.94 184 SER A N 1
ATOM 1434 C CA . SER A 1 184 ? -18.587 7.977 21.433 1.00 86.94 184 SER A CA 1
ATOM 1435 C C . SER A 1 184 ? -19.817 7.133 21.720 1.00 86.94 184 SER A C 1
ATOM 1437 O O . SER A 1 184 ? -20.637 6.917 20.837 1.00 86.94 184 SER A O 1
ATOM 1439 N N . SER A 1 185 ? -19.922 6.678 22.967 1.00 86.94 185 SER A N 1
ATOM 1440 C CA . SER A 1 185 ? -21.062 5.931 23.495 1.00 86.94 185 SER A CA 1
ATOM 1441 C C . SER A 1 185 ? -21.584 6.660 24.724 1.00 86.94 185 SER A C 1
ATOM 1443 O O . SER A 1 185 ? -20.806 6.958 25.634 1.00 86.94 185 SER A O 1
ATOM 1445 N N . GLN A 1 186 ? -22.894 6.906 24.790 1.00 88.38 186 GLN A N 1
ATOM 1446 C CA . GLN A 1 186 ? -23.501 7.536 25.963 1.00 88.38 186 GLN A CA 1
ATOM 1447 C C . GLN A 1 186 ? -23.314 6.671 27.204 1.00 88.38 186 GLN A C 1
ATOM 1449 O O . GLN A 1 186 ? -23.540 5.461 27.152 1.00 88.38 186 GLN A O 1
ATOM 1454 N N . ILE A 1 187 ? -22.975 7.298 28.329 1.00 87.62 187 ILE A N 1
ATOM 1455 C CA . ILE A 1 187 ? -23.058 6.642 29.630 1.00 87.62 187 ILE A CA 1
ATOM 1456 C C . ILE A 1 187 ? -24.513 6.720 30.097 1.00 87.62 187 ILE A C 1
ATOM 1458 O O . ILE A 1 187 ? -25.116 7.794 30.120 1.00 87.62 187 ILE A O 1
ATOM 1462 N N . GLU A 1 188 ? -25.078 5.578 30.479 1.00 82.69 188 GLU A N 1
ATOM 1463 C CA . GLU A 1 188 ? -26.466 5.475 30.931 1.00 82.69 188 GLU A CA 1
ATOM 1464 C C . GLU A 1 188 ? -26.786 6.498 32.037 1.00 82.69 188 GLU A C 1
ATOM 1466 O O . GLU A 1 188 ? -26.027 6.653 32.998 1.00 82.69 188 GLU A O 1
ATOM 1471 N N . ASN A 1 189 ? -27.920 7.196 31.899 1.00 84.31 189 ASN A N 1
ATOM 1472 C CA . ASN A 1 189 ? -28.382 8.236 32.828 1.00 84.31 189 ASN A CA 1
ATOM 1473 C C . ASN A 1 189 ? -27.356 9.363 33.071 1.00 84.31 189 ASN A C 1
ATOM 1475 O O . ASN A 1 189 ? -27.292 9.933 34.162 1.00 84.31 189 ASN A O 1
ATOM 1479 N N . SER A 1 190 ? -26.536 9.683 32.065 1.00 85.12 190 SER A N 1
ATOM 1480 C CA . SER A 1 190 ? -25.509 10.720 32.144 1.00 85.12 190 SER A CA 1
ATOM 1481 C C . SER A 1 190 ? -25.521 11.655 30.933 1.00 85.12 190 SER A C 1
ATOM 1483 O O . SER A 1 190 ? -25.869 11.260 29.820 1.00 85.12 190 SER A O 1
ATOM 1485 N N . ASN A 1 191 ? -25.054 12.887 31.155 1.00 87.50 191 ASN A N 1
ATOM 1486 C CA . ASN A 1 191 ? -24.742 13.853 30.091 1.00 87.50 191 ASN A CA 1
ATOM 1487 C C . ASN A 1 191 ? -23.337 13.637 29.500 1.00 87.50 191 ASN A C 1
ATOM 1489 O O . ASN A 1 191 ? -22.877 14.425 28.680 1.00 87.50 191 ASN A O 1
ATOM 1493 N N . TYR A 1 192 ? -22.632 12.604 29.959 1.00 90.50 192 TYR A N 1
ATOM 1494 C CA . TYR A 1 192 ? -21.290 12.276 29.509 1.00 90.50 192 TYR A CA 1
ATOM 1495 C C . TYR A 1 192 ? -21.298 11.035 28.624 1.00 90.50 192 TYR A C 1
ATOM 1497 O O . TYR A 1 192 ? -22.041 10.079 28.855 1.00 90.50 192 TYR A O 1
ATOM 1505 N N . ASP A 1 193 ? -20.378 11.034 27.674 1.00 91.75 193 ASP A N 1
ATOM 1506 C CA . ASP A 1 193 ? -20.077 9.917 26.804 1.00 91.75 193 ASP A CA 1
ATOM 1507 C C . ASP A 1 193 ? -18.696 9.349 27.153 1.00 91.75 193 ASP A C 1
ATOM 1509 O O . ASP A 1 193 ? -17.779 10.065 27.575 1.00 91.75 193 ASP A O 1
ATOM 1513 N N . VAL A 1 194 ? -18.525 8.052 26.907 1.00 90.06 194 VAL A N 1
ATOM 1514 C CA . VAL A 1 194 ? -17.200 7.468 26.705 1.00 90.06 194 VAL A CA 1
ATOM 1515 C C . VAL A 1 194 ? -16.776 7.802 25.285 1.00 90.06 194 VAL A C 1
ATOM 1517 O O . VAL A 1 194 ? -17.427 7.386 24.331 1.00 90.06 194 VAL A O 1
ATOM 1520 N N . VAL A 1 195 ? -15.688 8.549 25.143 1.00 88.81 195 VAL A N 1
ATOM 1521 C CA . VAL A 1 195 ? -15.123 8.963 23.862 1.00 88.81 195 VAL A CA 1
ATOM 1522 C C . VAL A 1 195 ? -13.876 8.141 23.564 1.00 88.81 195 VAL A C 1
ATOM 1524 O O . VAL A 1 195 ? -12.927 8.097 24.350 1.00 88.81 195 VAL A O 1
ATOM 1527 N N . PHE A 1 196 ? -13.872 7.522 22.390 1.00 87.12 196 PHE A N 1
ATOM 1528 C CA . PHE A 1 196 ? -12.782 6.730 21.848 1.00 87.12 196 PHE A CA 1
ATOM 1529 C C . PHE A 1 196 ? -12.144 7.483 20.680 1.00 87.12 196 PHE A C 1
ATOM 1531 O O . PHE A 1 196 ? -12.772 7.688 19.640 1.00 87.12 196 PHE A O 1
ATOM 1538 N N . ARG A 1 197 ? -10.885 7.897 20.841 1.00 83.81 197 ARG A N 1
ATOM 1539 C CA . ARG A 1 197 ? -10.087 8.524 19.778 1.00 83.81 197 ARG A CA 1
ATOM 1540 C C . ARG A 1 197 ? -8.988 7.573 19.369 1.00 83.81 197 ARG A C 1
ATOM 1542 O O . ARG A 1 197 ? -8.140 7.238 20.189 1.00 83.81 197 ARG A O 1
ATOM 1549 N N . MET A 1 198 ? -8.984 7.147 18.119 1.00 83.62 198 MET A N 1
ATOM 1550 C CA . MET A 1 198 ? -8.040 6.153 17.634 1.00 83.62 198 MET A CA 1
ATOM 1551 C C . MET A 1 198 ? -7.281 6.660 16.431 1.00 83.62 198 MET A C 1
ATOM 1553 O O . MET A 1 198 ? -7.812 7.395 15.603 1.00 83.62 198 MET A O 1
ATOM 1557 N N . VAL A 1 199 ? -6.036 6.219 16.346 1.00 74.44 199 VAL A N 1
ATOM 1558 C CA . VAL A 1 199 ? -5.187 6.383 15.182 1.00 74.44 199 VAL A CA 1
ATOM 1559 C C . VAL A 1 199 ? -4.765 4.994 14.742 1.00 74.44 199 VAL A C 1
ATOM 1561 O O . VAL A 1 199 ? -4.129 4.257 15.500 1.00 74.44 199 VAL A O 1
ATOM 1564 N N . THR A 1 200 ? -5.133 4.646 13.521 1.00 71.38 200 THR A N 1
ATOM 1565 C CA . THR A 1 200 ? -4.620 3.467 12.827 1.00 71.38 200 THR A CA 1
ATOM 1566 C C . THR A 1 200 ? -3.464 3.903 11.950 1.00 71.38 200 THR A C 1
ATOM 1568 O O . THR A 1 200 ? -3.470 5.029 11.456 1.00 71.38 200 THR A O 1
ATOM 1571 N N . ALA A 1 201 ? -2.494 3.027 11.734 1.00 64.56 201 ALA A N 1
ATOM 1572 C CA . ALA A 1 201 ? -1.650 3.052 10.547 1.00 64.56 201 ALA A CA 1
ATOM 1573 C C . ALA A 1 201 ? -1.194 1.628 10.230 1.00 64.56 201 ALA A C 1
ATOM 1575 O O . ALA A 1 201 ? -1.529 0.690 10.954 1.00 64.56 201 ALA A O 1
ATOM 1576 N N . LYS A 1 202 ? -0.380 1.483 9.180 1.00 66.88 202 LYS A N 1
ATOM 1577 C CA . LYS A 1 202 ? 0.235 0.208 8.819 1.00 66.88 202 LYS A CA 1
ATOM 1578 C C . LYS A 1 202 ? 0.901 -0.431 10.042 1.00 66.88 202 LYS A C 1
ATOM 1580 O O . LYS A 1 202 ? 1.869 0.115 10.576 1.00 66.88 202 LYS A O 1
ATOM 1585 N N . ASN A 1 203 ? 0.377 -1.583 10.459 1.00 67.50 203 ASN A N 1
ATOM 1586 C CA . ASN A 1 203 ? 0.858 -2.377 11.590 1.00 67.50 203 ASN A CA 1
ATOM 1587 C C . ASN A 1 203 ? 0.803 -1.692 12.967 1.00 67.50 203 ASN A C 1
ATOM 1589 O O . ASN A 1 203 ? 1.576 -2.057 13.848 1.00 67.50 203 ASN A O 1
ATOM 1593 N N . TYR A 1 204 ? -0.078 -0.718 13.207 1.00 76.62 204 TYR A N 1
ATOM 1594 C CA . TYR A 1 204 ? -0.399 -0.351 14.588 1.00 76.62 204 TYR A CA 1
ATOM 1595 C C . TYR A 1 204 ? -1.806 0.219 14.748 1.00 76.62 204 TYR A C 1
ATOM 1597 O O . TYR A 1 204 ? -2.346 0.910 13.882 1.00 76.62 204 TYR A O 1
ATOM 1605 N N . LEU A 1 205 ? -2.369 -0.013 15.931 1.00 83.56 205 LEU A N 1
ATOM 1606 C CA . LEU A 1 205 ? -3.602 0.609 16.389 1.00 83.56 205 LEU A CA 1
ATOM 1607 C C . LEU A 1 205 ? -3.343 1.209 17.767 1.00 83.56 205 LEU A C 1
ATOM 1609 O O . LEU A 1 205 ? -2.973 0.499 18.702 1.00 83.56 205 LEU A O 1
ATOM 1613 N N . ARG A 1 206 ? -3.531 2.523 17.890 1.00 87.81 206 ARG A N 1
ATOM 1614 C CA . ARG A 1 206 ? -3.381 3.256 19.152 1.00 87.81 206 ARG A CA 1
ATOM 1615 C C . ARG A 1 206 ? -4.587 4.137 19.418 1.00 87.81 206 ARG A C 1
ATOM 1617 O O . ARG A 1 206 ? -5.283 4.531 18.483 1.00 87.81 206 ARG A O 1
ATOM 1624 N N . GLY A 1 207 ? -4.803 4.514 20.668 1.00 88.25 207 GLY A N 1
ATOM 1625 C CA . GLY A 1 207 ? -5.842 5.480 20.973 1.00 88.25 207 GLY A CA 1
ATOM 1626 C C . GLY A 1 207 ? -5.880 5.965 22.407 1.00 88.25 207 GLY A C 1
ATOM 1627 O O . GLY A 1 207 ? -5.137 5.523 23.279 1.00 88.25 207 GLY A O 1
ATOM 1628 N N . THR A 1 208 ? -6.791 6.902 22.610 1.00 88.62 208 THR A N 1
ATOM 1629 C CA . THR A 1 208 ? -7.094 7.541 23.879 1.00 88.62 208 THR A CA 1
ATOM 1630 C C . THR A 1 208 ? -8.566 7.316 24.187 1.00 88.62 208 THR A C 1
ATOM 1632 O O . THR A 1 208 ? -9.421 7.431 23.304 1.00 88.62 208 THR A O 1
ATOM 1635 N N . VAL A 1 209 ? -8.854 6.995 25.445 1.00 90.38 209 VAL A N 1
ATOM 1636 C CA . VAL A 1 209 ? -10.209 6.823 25.969 1.00 90.38 209 VAL A CA 1
ATOM 1637 C C . VAL A 1 209 ? -10.431 7.829 27.082 1.00 90.38 209 VAL A C 1
ATOM 1639 O O . VAL A 1 209 ? -9.668 7.887 28.050 1.00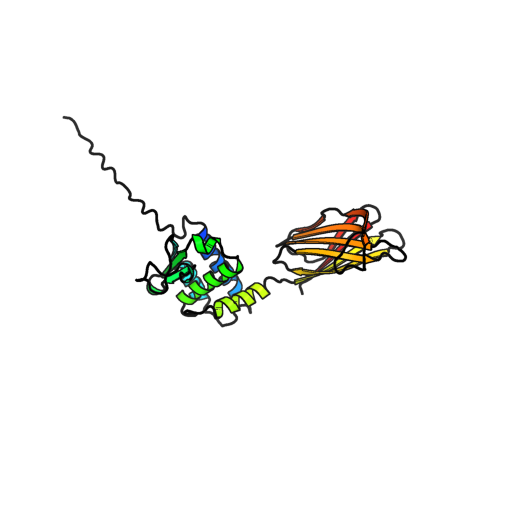 90.38 209 VAL A O 1
ATOM 1642 N N . GLU A 1 210 ? -11.484 8.620 26.940 1.00 92.75 210 GLU A N 1
ATOM 1643 C CA . GLU A 1 210 ? -11.829 9.706 27.851 1.00 92.75 210 GLU A CA 1
ATOM 1644 C C . GLU A 1 210 ? -13.331 9.717 28.144 1.00 92.75 210 GLU A C 1
ATOM 1646 O O . GLU A 1 210 ? -14.130 9.214 27.360 1.00 92.75 210 GLU A O 1
ATOM 1651 N N . ILE A 1 211 ? -13.718 10.293 29.279 1.00 91.56 211 ILE A N 1
ATOM 1652 C CA . ILE A 1 211 ? -15.108 10.648 29.569 1.00 91.56 211 ILE A CA 1
ATOM 1653 C C . ILE A 1 211 ? -15.258 12.130 29.252 1.00 91.56 211 ILE A C 1
ATOM 1655 O O . ILE A 1 211 ? -14.515 12.959 29.788 1.00 91.56 211 ILE A O 1
ATOM 1659 N N . SER A 1 212 ? -16.193 12.466 28.369 1.00 91.94 212 SER A N 1
ATOM 1660 C CA . SER A 1 212 ? -16.406 13.839 27.906 1.00 91.94 212 SER A CA 1
ATOM 1661 C C . SER A 1 212 ? -17.874 14.118 27.633 1.00 91.94 212 SER A C 1
ATOM 1663 O O . SER A 1 212 ? -18.650 13.213 27.355 1.00 91.94 212 SER A O 1
ATOM 1665 N N . GLU A 1 213 ? -18.257 15.382 27.709 1.00 91.19 213 GLU A N 1
ATOM 1666 C CA . GLU A 1 213 ? -19.538 15.864 27.205 1.00 91.19 213 GLU A CA 1
ATOM 1667 C C . GLU A 1 213 ? -19.408 16.120 25.699 1.00 91.19 213 GLU A C 1
ATOM 1669 O O . GLU A 1 213 ? -18.464 16.781 25.253 1.00 91.19 213 GLU A O 1
ATOM 1674 N N . VAL A 1 214 ? -20.337 15.585 24.910 1.00 87.06 214 VAL A N 1
ATOM 1675 C CA . VAL A 1 214 ? -20.301 15.625 23.442 1.00 87.06 214 VAL A CA 1
ATOM 1676 C C . VAL A 1 214 ? -21.472 16.449 22.915 1.00 87.06 214 VAL A C 1
ATOM 1678 O O . VAL A 1 214 ? -22.580 16.371 23.445 1.00 87.06 214 VAL A O 1
ATOM 1681 N N . ASP A 1 215 ? -21.237 17.235 21.865 1.00 82.38 215 ASP A N 1
ATOM 1682 C CA . ASP A 1 215 ? -22.310 17.873 21.107 1.00 82.38 215 ASP A CA 1
ATOM 1683 C C . ASP A 1 215 ? -22.853 16.929 20.039 1.00 82.38 215 ASP A C 1
ATOM 1685 O O . ASP A 1 215 ? -22.124 16.521 19.135 1.00 82.38 215 ASP A O 1
ATOM 1689 N N . ARG A 1 216 ? -24.130 16.573 20.163 1.00 77.19 216 ARG A N 1
ATOM 1690 C CA . ARG A 1 216 ? -24.808 15.641 19.253 1.00 77.19 216 ARG A CA 1
ATOM 1691 C C . ARG A 1 216 ? -25.514 16.340 18.103 1.00 77.19 216 ARG A C 1
ATOM 1693 O O . ARG A 1 216 ? -25.899 15.668 17.153 1.00 77.19 216 ARG A O 1
ATOM 1700 N N . ASP A 1 217 ? -25.646 17.662 18.174 1.00 76.38 217 ASP A N 1
ATOM 1701 C CA . ASP A 1 217 ? -26.273 18.456 17.118 1.00 76.38 217 ASP A CA 1
ATOM 1702 C C . ASP A 1 217 ? -25.309 18.695 15.938 1.00 76.38 217 ASP A C 1
ATOM 1704 O O . ASP A 1 217 ? -25.710 19.190 14.884 1.00 76.38 217 ASP A O 1
ATOM 1708 N N . LEU A 1 218 ? -24.030 18.324 16.092 1.00 63.53 218 LEU A N 1
ATOM 1709 C CA . LEU A 1 218 ? -22.996 18.465 15.071 1.00 63.53 218 LEU A CA 1
ATOM 1710 C C . LEU A 1 218 ? -22.727 17.142 14.329 1.00 63.53 218 LEU A C 1
ATOM 1712 O O . LEU A 1 218 ? -22.707 16.073 14.937 1.00 63.53 218 LEU A O 1
ATOM 1716 N N . PRO A 1 219 ? -22.445 17.196 13.011 1.00 41.22 219 PRO A N 1
ATOM 1717 C CA . PRO A 1 219 ? -22.250 16.003 12.180 1.00 41.22 219 PRO A CA 1
ATOM 1718 C C . PRO A 1 219 ? -20.926 15.262 12.442 1.00 41.22 219 PRO A C 1
ATOM 1720 O O . PRO A 1 219 ? -20.712 14.170 11.917 1.00 41.22 219 PRO A O 1
ATOM 1723 N N . PHE A 1 220 ? -20.022 15.842 13.230 1.00 59.28 220 PHE A N 1
ATOM 1724 C CA . PHE A 1 220 ? -18.750 15.248 13.636 1.00 59.28 220 PHE A CA 1
ATOM 1725 C C . PHE A 1 220 ? -18.655 15.208 15.159 1.00 59.28 220 PHE A C 1
ATOM 1727 O O . PHE A 1 220 ? -19.225 16.055 15.842 1.00 59.28 220 PHE A O 1
ATOM 1734 N N . LEU A 1 221 ? -17.888 14.249 15.691 1.00 72.88 221 LEU A N 1
ATOM 1735 C CA . LEU A 1 221 ? -17.682 14.122 17.131 1.00 72.88 221 LEU A CA 1
ATOM 1736 C C . LEU A 1 221 ? -17.014 15.385 17.692 1.00 72.88 221 LEU A C 1
ATOM 1738 O O . LEU A 1 221 ? -15.798 15.565 17.576 1.00 72.88 221 LEU A O 1
ATOM 1742 N N . TYR A 1 222 ? -17.810 16.229 18.339 1.00 77.94 222 TYR A N 1
ATOM 1743 C CA . TYR A 1 222 ? -17.359 17.459 18.971 1.00 77.94 222 TYR A CA 1
ATOM 1744 C C . TYR A 1 222 ? -17.454 17.332 20.490 1.00 77.94 222 TYR A C 1
ATOM 1746 O O . TYR A 1 222 ? -18.516 17.045 21.032 1.00 77.94 222 TYR A O 1
ATOM 1754 N N . VAL A 1 223 ? -16.339 17.540 21.191 1.00 82.06 223 VAL A N 1
ATOM 1755 C CA . VAL A 1 223 ? -16.309 17.512 22.659 1.00 82.06 223 VAL A CA 1
ATOM 1756 C C . VAL A 1 223 ? -16.512 18.926 23.189 1.00 82.06 223 VAL A C 1
ATOM 1758 O O . VAL A 1 223 ? -15.674 19.791 22.945 1.0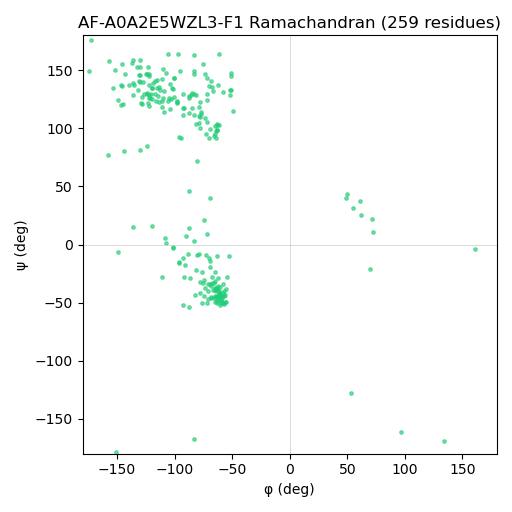0 82.06 223 VAL A O 1
ATOM 1761 N N . LYS A 1 224 ? -17.609 19.139 23.929 1.00 82.81 224 LYS A N 1
ATOM 1762 C CA . LYS A 1 224 ? -17.923 20.407 24.609 1.00 82.81 224 LYS A CA 1
ATOM 1763 C C . LYS A 1 224 ? -16.999 20.627 25.797 1.00 82.81 224 LYS A C 1
ATOM 1765 O O . LYS A 1 224 ? -16.397 21.685 25.945 1.00 82.81 224 LYS A O 1
ATOM 1770 N N . SER A 1 225 ? -16.895 19.610 26.648 1.00 85.81 225 SER A N 1
ATOM 1771 C CA . SER A 1 225 ? -16.096 19.657 27.865 1.00 85.81 225 SER A CA 1
ATOM 1772 C C . SER A 1 225 ? -15.490 18.286 28.156 1.00 85.81 225 SER A C 1
ATOM 1774 O O . SER A 1 225 ? -16.132 17.243 28.016 1.00 85.81 225 SER A O 1
ATOM 1776 N N . LYS A 1 226 ? -14.214 18.274 28.538 1.00 85.75 226 LYS A N 1
ATOM 1777 C CA . LYS A 1 226 ? -13.479 17.050 28.854 1.00 85.75 226 LYS A CA 1
ATOM 1778 C C . LYS A 1 226 ? -13.470 16.840 30.361 1.00 85.75 226 LYS A C 1
ATOM 1780 O O . LYS A 1 226 ? -13.002 17.708 31.092 1.00 85.75 226 LYS A O 1
ATOM 1785 N N . LYS A 1 227 ? -13.975 15.691 30.818 1.00 87.81 227 LYS A N 1
ATOM 1786 C CA . LYS A 1 227 ? -14.101 15.385 32.249 1.00 87.81 227 LYS A CA 1
ATOM 1787 C C . LYS A 1 227 ? -12.890 14.632 32.788 1.00 87.81 227 LYS A C 1
ATOM 1789 O O . LYS A 1 227 ? -12.327 15.027 33.801 1.00 87.81 227 LYS A O 1
ATOM 1794 N N . GLU A 1 228 ? -12.506 13.539 32.134 1.00 91.56 228 GLU A N 1
ATOM 1795 C CA . GLU A 1 228 ? -11.473 12.629 32.648 1.00 91.56 228 GLU A CA 1
ATOM 1796 C C . GLU A 1 228 ? -10.782 11.883 31.499 1.00 91.56 228 GLU A C 1
ATOM 1798 O O . GLU A 1 228 ? -11.454 11.344 30.620 1.00 91.56 228 GLU A O 1
ATOM 1803 N N . ILE A 1 229 ? -9.445 11.799 31.516 1.00 89.94 229 ILE A N 1
ATOM 1804 C CA . ILE A 1 229 ? -8.693 10.877 30.647 1.00 89.94 229 ILE A CA 1
ATOM 1805 C C . ILE A 1 229 ? -8.492 9.567 31.393 1.00 89.94 229 ILE A C 1
ATOM 1807 O O . ILE A 1 229 ? -7.805 9.516 32.415 1.00 89.94 229 ILE A O 1
ATOM 1811 N N . LEU A 1 230 ? -9.044 8.488 30.850 1.00 92.00 230 LEU A N 1
ATOM 1812 C CA . LEU A 1 230 ? -8.904 7.165 31.439 1.00 92.00 230 LEU A CA 1
ATOM 1813 C C . LEU A 1 230 ? -7.638 6.492 30.927 1.00 92.00 230 LEU A C 1
ATOM 1815 O O . LEU A 1 230 ? -6.776 6.117 31.716 1.00 92.00 230 LEU A O 1
ATOM 1819 N N . PHE A 1 231 ? -7.485 6.417 29.611 1.00 91.06 231 PHE A N 1
ATOM 1820 C CA . PHE A 1 231 ? -6.354 5.777 28.949 1.00 91.06 231 PHE A CA 1
ATOM 1821 C C . PHE A 1 231 ? -5.787 6.744 27.918 1.00 91.06 231 PHE A C 1
ATOM 1823 O O . PHE A 1 231 ? -6.519 7.176 27.034 1.00 91.06 231 PHE A O 1
ATOM 1830 N N . GLU A 1 232 ? -4.510 7.096 28.030 1.00 91.12 232 GLU A N 1
ATOM 1831 C CA . GLU A 1 232 ? -3.862 8.068 27.148 1.00 91.12 232 GLU A CA 1
ATOM 1832 C C . GLU A 1 232 ? -2.850 7.375 26.240 1.00 91.12 232 GLU A C 1
ATOM 1834 O O . GLU A 1 232 ? -1.962 6.683 26.733 1.00 91.12 232 GLU A O 1
ATOM 1839 N N . ASN A 1 233 ? -2.980 7.575 24.922 1.00 85.00 233 ASN A N 1
ATOM 1840 C CA . ASN A 1 233 ? -2.033 7.097 23.909 1.00 85.00 233 ASN A CA 1
ATOM 1841 C C . ASN A 1 233 ? -1.652 5.612 24.057 1.00 85.00 233 ASN A C 1
ATOM 1843 O O . ASN A 1 233 ? -0.498 5.226 23.870 1.00 85.00 233 ASN A O 1
ATOM 1847 N N . VAL A 1 234 ? -2.630 4.767 24.385 1.00 90.44 234 VAL A N 1
ATOM 1848 C CA . VAL A 1 234 ? -2.423 3.327 24.526 1.00 90.44 234 VAL A CA 1
ATOM 1849 C C . VAL A 1 234 ? -2.212 2.719 23.149 1.00 90.44 234 VAL A C 1
ATOM 1851 O O . VAL A 1 234 ? -3.064 2.842 22.271 1.00 90.44 234 VAL A O 1
ATOM 1854 N N . THR A 1 235 ? -1.091 2.027 22.968 1.00 89.31 235 THR A N 1
ATOM 1855 C CA . THR A 1 235 ? -0.873 1.158 21.810 1.00 89.31 235 THR A CA 1
ATOM 1856 C C . THR A 1 235 ? -1.608 -0.155 22.046 1.00 89.31 235 THR A C 1
ATOM 1858 O O . THR A 1 235 ? -1.174 -0.992 22.835 1.00 89.31 235 THR A O 1
ATOM 1861 N N . PHE A 1 236 ? -2.738 -0.324 21.368 1.00 88.62 236 PHE A N 1
ATOM 1862 C CA . PHE A 1 236 ? -3.552 -1.532 21.427 1.00 88.62 236 PHE A CA 1
ATOM 1863 C C . PHE A 1 236 ? -2.867 -2.695 20.709 1.00 88.62 236 PHE A C 1
ATOM 1865 O O . PHE A 1 236 ? -2.752 -3.789 21.259 1.00 88.62 236 PHE A O 1
ATOM 1872 N N . PHE A 1 237 ? -2.360 -2.430 19.505 1.00 84.62 237 PHE A N 1
ATOM 1873 C CA . PHE A 1 237 ? -1.627 -3.392 18.692 1.00 84.62 237 PHE A CA 1
ATOM 1874 C C . PHE A 1 237 ? -0.396 -2.728 18.076 1.00 84.62 237 PHE A C 1
ATOM 1876 O O . PHE A 1 237 ? -0.463 -1.586 17.622 1.00 84.62 237 PHE A O 1
ATOM 1883 N N . ASN A 1 238 ? 0.715 -3.463 18.073 1.00 82.81 238 ASN A N 1
ATOM 1884 C CA . ASN A 1 238 ? 1.956 -3.144 17.371 1.00 82.81 238 ASN A CA 1
ATOM 1885 C C . ASN A 1 238 ? 2.271 -4.345 16.468 1.00 82.81 238 ASN A C 1
ATOM 1887 O O . ASN A 1 238 ? 2.904 -5.307 16.897 1.00 82.81 238 ASN A O 1
ATOM 1891 N N . GLY A 1 239 ? 1.674 -4.336 15.285 1.00 75.06 239 GLY A N 1
ATOM 1892 C CA . GLY A 1 239 ? 1.443 -5.470 14.401 1.00 75.06 239 GLY A CA 1
ATOM 1893 C C . GLY A 1 239 ? 0.005 -5.459 13.875 1.00 75.06 239 GLY A C 1
ATOM 1894 O O . GLY A 1 239 ? -0.730 -4.484 14.059 1.00 75.06 239 GLY A O 1
ATOM 1895 N N . GLU A 1 240 ? -0.398 -6.552 13.236 1.00 76.88 240 GLU A N 1
ATOM 1896 C CA . GLU A 1 240 ? -1.776 -6.763 12.784 1.00 76.88 240 GLU A CA 1
ATOM 1897 C C . GLU A 1 240 ? -2.761 -6.693 13.972 1.00 76.88 240 GLU A C 1
ATOM 1899 O O . GLU A 1 240 ? -2.523 -7.325 15.011 1.00 76.88 240 GLU A O 1
ATOM 1904 N N . PRO A 1 241 ? -3.861 -5.921 13.873 1.00 78.31 241 PRO A N 1
ATOM 1905 C CA . PRO A 1 241 ? -4.837 -5.783 14.945 1.00 78.31 241 PRO A CA 1
ATOM 1906 C C . PRO A 1 241 ? -5.798 -6.978 14.960 1.00 78.31 241 PRO A C 1
ATOM 1908 O O . PRO A 1 241 ? -6.965 -6.854 14.608 1.00 78.31 241 PRO A O 1
ATOM 1911 N N . ILE A 1 242 ? -5.308 -8.148 15.374 1.00 82.69 242 ILE A N 1
ATOM 1912 C CA . ILE A 1 242 ? -6.102 -9.375 15.536 1.00 82.69 242 ILE A CA 1
ATOM 1913 C C . ILE A 1 242 ? -6.074 -9.838 16.993 1.00 82.69 242 ILE A C 1
ATOM 1915 O O . ILE A 1 242 ? -5.033 -9.862 17.653 1.00 82.69 242 ILE A O 1
ATOM 1919 N N . GLY A 1 243 ? -7.232 -10.282 17.476 1.00 82.06 243 GLY A N 1
ATOM 1920 C CA . GLY A 1 243 ? -7.401 -10.887 18.789 1.00 82.06 243 GLY A CA 1
ATOM 1921 C C . GLY A 1 243 ? -7.872 -9.892 19.841 1.00 82.06 243 GLY A C 1
ATOM 1922 O O . GLY A 1 243 ? -8.429 -8.838 19.532 1.00 82.06 243 GLY A O 1
ATOM 1923 N N . VAL A 1 244 ? -7.675 -10.255 21.107 1.00 87.94 244 VAL A N 1
ATOM 1924 C CA . VAL A 1 244 ? -8.193 -9.507 22.256 1.00 87.94 244 VAL A CA 1
ATOM 1925 C C . VAL A 1 244 ? -7.043 -8.940 23.078 1.00 87.94 244 VAL A C 1
ATOM 1927 O O . VAL A 1 244 ? -6.082 -9.645 23.394 1.00 87.94 244 VAL A O 1
ATOM 1930 N N . LYS A 1 245 ? -7.151 -7.667 23.464 1.00 91.06 245 LYS A N 1
ATOM 1931 C CA . LYS A 1 245 ? -6.252 -7.012 24.421 1.00 91.06 245 LYS A CA 1
ATOM 1932 C C . LYS A 1 245 ? -7.071 -6.358 25.522 1.00 91.06 245 LYS A C 1
ATOM 1934 O O . LYS A 1 245 ? -8.113 -5.761 25.260 1.00 91.06 245 LYS A O 1
ATOM 1939 N N . VAL A 1 246 ? -6.583 -6.471 26.753 1.00 91.44 246 VAL A N 1
ATOM 1940 C CA . VAL A 1 246 ? -7.223 -5.904 27.941 1.00 91.44 246 VAL A CA 1
ATOM 1941 C C . VAL A 1 246 ? -6.206 -5.053 28.683 1.00 91.44 246 VAL A C 1
ATOM 1943 O O . VAL A 1 246 ? -5.102 -5.503 28.980 1.00 91.44 246 VAL A O 1
ATOM 1946 N N . PHE A 1 247 ? -6.601 -3.828 28.999 1.00 92.12 247 PHE A N 1
ATOM 1947 C CA . PHE A 1 247 ? -5.814 -2.853 29.738 1.00 92.12 247 PHE A CA 1
ATOM 1948 C C . PHE A 1 247 ? -6.566 -2.503 31.014 1.00 92.12 247 PHE A C 1
ATOM 1950 O O . PHE A 1 247 ? -7.772 -2.268 30.986 1.00 92.12 247 PHE A O 1
ATOM 1957 N N . LYS A 1 248 ? -5.866 -2.471 32.145 1.00 92.50 248 LYS A N 1
ATOM 1958 C CA . LYS A 1 248 ? -6.465 -2.184 33.448 1.00 92.50 248 LYS A CA 1
ATOM 1959 C C . LYS A 1 248 ? -5.935 -0.868 33.990 1.00 92.50 248 LYS A C 1
ATOM 1961 O O . LYS A 1 248 ? -4.728 -0.641 33.969 1.00 92.50 248 LYS A O 1
ATOM 1966 N N . LYS A 1 249 ? -6.837 -0.049 34.521 1.00 89.56 249 LYS A N 1
ATOM 1967 C CA . LYS A 1 249 ? -6.507 1.132 35.315 1.00 89.56 249 LYS A CA 1
ATOM 1968 C C . LYS A 1 249 ? -7.565 1.297 36.397 1.00 89.56 249 LYS A C 1
ATOM 1970 O O . LYS A 1 249 ? -8.748 1.391 36.083 1.00 89.56 249 LYS A O 1
ATOM 1975 N N . ASP A 1 250 ? -7.137 1.290 37.653 1.00 88.69 250 ASP A N 1
ATOM 1976 C CA . ASP A 1 250 ? -8.018 1.352 38.823 1.00 88.69 250 ASP A CA 1
ATOM 1977 C C . ASP A 1 250 ? -9.121 0.270 38.783 1.00 88.69 250 ASP A C 1
ATOM 1979 O O . ASP A 1 250 ? -8.838 -0.921 38.597 1.00 88.69 250 ASP A O 1
ATOM 1983 N N . ASP A 1 251 ? -10.380 0.683 38.941 1.00 89.50 251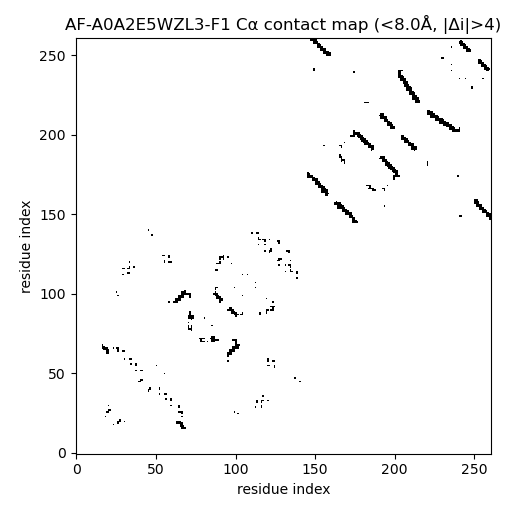 ASP A N 1
ATOM 1984 C CA . ASP A 1 251 ? -11.579 -0.143 38.826 1.00 89.50 251 ASP A CA 1
ATOM 1985 C C . ASP A 1 251 ? -12.110 -0.234 37.387 1.00 89.50 251 ASP A C 1
ATOM 1987 O O . ASP A 1 251 ? -13.241 -0.667 37.184 1.00 89.50 251 ASP A O 1
ATOM 1991 N N . LYS A 1 252 ? -11.328 0.156 36.373 1.00 91.31 252 LYS A N 1
ATOM 1992 C CA . LYS A 1 252 ? -11.740 0.159 34.964 1.00 91.31 252 LYS A CA 1
ATOM 1993 C C . LYS A 1 252 ? -10.884 -0.793 34.124 1.00 91.31 252 LYS A C 1
ATOM 1995 O O . LYS A 1 252 ? -9.665 -0.896 34.280 1.00 91.31 252 LYS A O 1
ATOM 2000 N N . LEU A 1 253 ? -11.540 -1.481 33.197 1.00 92.12 253 LEU A N 1
ATOM 2001 C CA . LEU A 1 253 ? -10.934 -2.315 32.167 1.00 92.12 253 LEU A CA 1
ATOM 2002 C C . LEU A 1 253 ? -11.282 -1.738 30.800 1.00 92.12 253 LEU A C 1
ATOM 2004 O O . LEU A 1 253 ? -12.446 -1.487 30.503 1.00 92.12 253 LEU A O 1
ATOM 2008 N N . LEU A 1 254 ? -10.273 -1.549 29.964 1.00 92.38 254 LEU A N 1
ATOM 2009 C CA . LEU A 1 254 ? -10.431 -1.249 28.553 1.00 92.38 254 LEU A CA 1
ATOM 2010 C C . LEU A 1 254 ? -10.119 -2.512 27.765 1.00 92.38 254 LEU A C 1
ATOM 2012 O O . LEU A 1 254 ? -8.995 -3.008 27.803 1.00 92.38 254 LEU A O 1
ATOM 2016 N N . GLN A 1 255 ? -11.114 -3.031 27.061 1.00 90.06 255 GLN A N 1
ATOM 2017 C CA . GLN A 1 255 ? -10.979 -4.210 26.222 1.00 90.06 255 GLN A CA 1
ATOM 2018 C C . GLN A 1 255 ? -11.149 -3.819 24.761 1.00 90.06 255 GLN A C 1
ATOM 2020 O O . GLN A 1 255 ? -12.114 -3.145 24.408 1.00 90.06 255 GLN A O 1
ATOM 2025 N N . ILE A 1 256 ? -10.241 -4.291 23.914 1.00 89.75 256 ILE A N 1
ATOM 2026 C CA . ILE A 1 256 ? -10.379 -4.246 22.462 1.00 89.75 256 ILE A CA 1
ATOM 2027 C C . ILE A 1 256 ? -10.348 -5.665 21.912 1.00 89.75 256 ILE A C 1
ATOM 2029 O O . ILE A 1 256 ? -9.516 -6.474 22.323 1.00 89.75 256 ILE A O 1
ATOM 2033 N N . SER A 1 257 ? -11.266 -5.962 21.002 1.00 85.75 257 SER A N 1
ATOM 2034 C CA . SER A 1 257 ? -11.335 -7.226 20.276 1.00 85.75 257 SER A CA 1
ATOM 2035 C C . SER A 1 257 ? -11.420 -6.927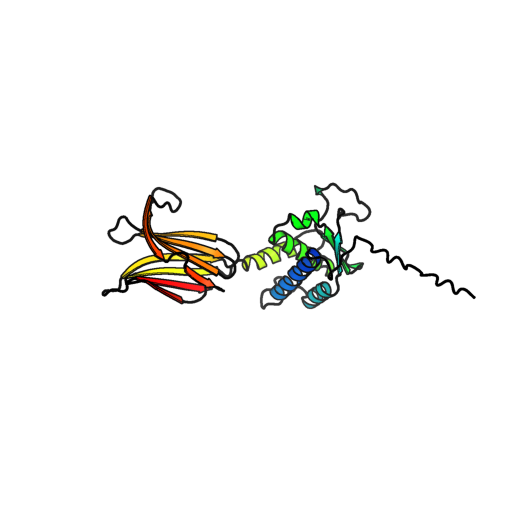 18.794 1.00 85.75 257 SER A C 1
ATOM 2037 O O . SER A 1 257 ? -12.305 -6.179 18.393 1.00 85.75 257 SER A O 1
ATOM 2039 N N . CYS A 1 258 ? -10.537 -7.511 17.996 1.00 83.81 258 CYS A N 1
ATOM 2040 C CA . CYS A 1 258 ? -10.529 -7.337 16.552 1.00 83.81 258 CYS A CA 1
ATOM 2041 C C . CYS A 1 258 ? -10.468 -8.692 15.847 1.00 83.81 258 CYS A C 1
ATOM 2043 O O . CYS A 1 258 ? -9.744 -9.595 16.276 1.00 83.81 258 CYS A O 1
ATOM 2045 N N . VAL A 1 259 ? -11.226 -8.827 14.763 1.00 73.19 259 VAL A N 1
ATOM 2046 C CA . VAL A 1 259 ? -11.253 -10.023 13.913 1.00 73.19 259 VAL A CA 1
ATOM 2047 C C . VAL A 1 259 ? -11.074 -9.625 12.458 1.00 73.19 259 VAL A C 1
ATOM 2049 O O . VAL A 1 259 ? -11.542 -8.562 12.054 1.00 73.19 259 VAL A O 1
ATOM 2052 N N . HIS A 1 260 ? -10.397 -10.471 11.685 1.00 76.06 260 HIS A N 1
ATOM 2053 C CA . HIS A 1 260 ? -10.291 -10.302 10.239 1.00 76.06 260 HIS A CA 1
ATOM 2054 C C . HIS A 1 260 ? -11.669 -10.511 9.599 1.00 76.06 260 HIS A C 1
ATOM 2056 O O . HIS A 1 260 ? -12.369 -11.461 9.962 1.00 76.06 260 HIS A O 1
ATOM 2062 N N . ILE A 1 261 ? -12.042 -9.640 8.661 1.00 58.56 261 ILE A N 1
ATOM 2063 C CA . ILE A 1 261 ? -13.275 -9.736 7.865 1.00 58.56 261 ILE A CA 1
ATOM 2064 C C . ILE A 1 261 ? -12.991 -9.678 6.367 1.00 58.56 261 ILE A C 1
ATOM 2066 O O . ILE A 1 261 ? -11.899 -9.203 5.986 1.00 58.56 261 ILE A O 1
#

pLDDT: mean 76.71, std 15.48, range [33.84, 93.94]